Protein AF-0000000086186595 (afdb_homodimer)

Foldseek 3Di:
DPDFDKDKAKFFWAAQWDWDADPVGKIKIKTKGWGWDWDQDPVVRDIDIDDIDIAIEMEIHPVRVVCNVDHGGGFMKMFMFTKDWDWDQDPVRDIDIDIHGYGPDMDTDCVVHDDDDDDDDPPPPPDPPPPPPPPPPPPPPPPPPPPDPPPCPPDPDDPDPPPVPPDPPDDDDPPPPDDPDD/DPDFDKDKAKFFWAAQWDWDADPVGKIKIKTKGWGWDWDQDPVVRDIDIDDIDIAIEMEIHPVRVVCNVDHGGGFMKMFMFTKDWDWDQDPVRDIDIDIHGYGPDMDTDCVVHDDDDDDDDPPPPPDPPPPPPPPDPPPPPPPPPPPDPPVCPPDPPDPDPPPVPPDPDDDDPPPPPPPDDD

Secondary structure (DSSP, 8-state):
-----EEEEEEEE-SPPEEEE-TTS-EEEEEEEEE--EEE-TTT--EEE---EEEEEEEEHHHHHHHHHH--TT-EEEEEEEEEEEEEE-TTS-EEEEEEEEEEEEEE-GGGEEEEEEE--------------------------------------------TT-----------------/-----EEEEEEEE-SPPEEEE-TTS-EEEEEEEEE--EEE-TTT--EEE-PPEEEEEEEEHHHHHHHHHH--TT-EEEEEEEEEEEEEE-TTS-EEEEEEEEEEEEEE-GGGEEEEEEE--------------------------------------------TT-----------------

Sequence (364 aa):
MKHEATITIVGNVVAEPESRTTRNGDPLVNFRVAVNPRYKDNRTGEWKDGTTEYYRVTAFRRLATNIDRSVRKGEQVMVVGRVETNTWTGNDGGQHSSMQIVASYVGHDLMMGTSKFTKEKAQQASGPMLETVPAGSQSGSDDDRDAPRDDRFDGVDTPPNHDPWARPAGAGDSGELEQRAGMKHEATITIVGNVVAEPESRTTRNGDPLVNFRVAVNPRYKDNRTGEWKDGTTEYYRVTAFRRLATNIDRSVRKGEQVMVVGRVETNTWTGNDGGQHSSMQIVASYVGHDLMMGTSKFTKEKAQQASGPMLETVPAGSQSGSDDDRDAPRDDRFDGVDTPPNHDPWARPAGAGDSGELEQRAG

Organism: NCBI:txid1656884

Radius of gyration: 38.02 Å; Cα contacts (8 Å, |Δi|>4): 602; chains: 2; bounding box: 94×124×132 Å

Solvent-accessible surface area (backbone atoms only — not comparable to full-atom values): 22215 Å² total; per-residue (Å²): 127,88,84,77,55,72,49,77,52,62,29,28,24,72,44,64,59,45,76,49,65,46,96,87,66,41,40,28,27,38,37,38,32,42,28,68,47,72,43,65,34,82,88,76,68,42,77,38,80,50,77,72,43,78,40,41,38,35,30,50,39,64,38,14,54,23,40,68,70,34,56,48,52,65,42,44,32,35,40,34,24,38,60,41,79,45,72,45,70,42,96,85,68,43,80,41,74,46,69,33,30,44,45,74,39,39,23,50,34,25,63,58,18,36,40,52,70,44,71,56,69,73,72,67,73,73,60,79,75,74,74,78,68,80,78,70,84,73,79,72,75,71,80,73,77,76,74,79,79,78,70,82,76,80,80,80,80,76,77,82,80,76,72,78,75,70,70,77,81,79,82,81,82,80,77,78,78,80,80,84,75,132,125,90,82,75,55,71,48,76,51,62,29,28,24,71,44,65,60,44,76,48,63,46,95,89,65,42,38,28,26,39,37,39,32,42,28,69,47,71,42,66,35,84,89,77,68,42,78,36,79,50,76,72,43,77,42,42,37,36,30,51,39,64,37,14,54,23,41,69,72,33,56,48,53,66,42,44,33,35,40,34,23,38,62,40,80,46,75,44,70,42,96,86,68,42,81,41,75,46,68,31,30,45,45,75,41,40,22,49,33,25,62,56,18,36,38,52,71,44,71,56,70,73,70,66,74,73,60,79,74,74,74,78,68,78,79,70,86,72,78,74,76,70,81,73,79,79,74,80,79,80,71,82,76,79,81,78,79,75,75,80,82,74,71,76,75,69,69,76,81,76,80,78,82,75,78,73,76,79,86,67,87,133

Structure (mmCIF, N/CA/C/O backbone):
data_AF-0000000086186595-model_v1
#
loop_
_entity.id
_entity.type
_entity.pdbx_description
1 polymer 'Single-stranded DNA-binding protein'
#
loop_
_atom_site.group_PDB
_atom_site.id
_atom_site.type_symbol
_atom_site.label_atom_id
_atom_site.label_alt_id
_atom_site.label_comp_id
_atom_site.label_asym_id
_atom_site.label_entity_id
_atom_site.label_seq_id
_atom_site.pdbx_PDB_ins_code
_atom_site.Cartn_x
_atom_site.Cartn_y
_atom_site.Cartn_z
_atom_site.occupancy
_atom_site.B_iso_or_equiv
_atom_site.auth_seq_id
_atom_site.auth_comp_id
_atom_site.auth_asym_id
_atom_site.auth_atom_id
_atom_site.pdbx_PDB_model_num
ATOM 1 N N . MET A 1 1 ? 9.992 2.705 25.312 1 44.53 1 MET A N 1
ATOM 2 C CA . MET A 1 1 ? 9.781 2.301 23.922 1 44.53 1 MET A CA 1
ATOM 3 C C . MET A 1 1 ? 8.406 2.74 23.438 1 44.53 1 MET A C 1
ATOM 5 O O . MET A 1 1 ? 7.387 2.42 24.047 1 44.53 1 MET A O 1
ATOM 9 N N . LYS A 1 2 ? 8.305 3.838 22.859 1 59.81 2 LYS A N 1
ATOM 10 C CA . LYS A 1 2 ? 6.988 4.34 22.484 1 59.81 2 LYS A CA 1
ATOM 11 C C . LYS A 1 2 ? 6.27 3.361 21.562 1 59.81 2 LYS A C 1
ATOM 13 O O . LYS A 1 2 ? 6.82 2.947 20.547 1 59.81 2 LYS A O 1
ATOM 18 N N . HIS A 1 3 ? 5.34 2.611 22.156 1 77.5 3 HIS A N 1
ATOM 19 C CA . HIS A 1 3 ? 4.551 1.653 21.391 1 77.5 3 HIS A CA 1
ATOM 20 C C . HIS A 1 3 ? 3.529 2.361 20.516 1 77.5 3 HIS A C 1
ATOM 22 O O . HIS A 1 3 ? 2.928 3.355 20.922 1 77.5 3 HIS A O 1
ATOM 28 N N . GLU A 1 4 ? 3.631 2.195 19.203 1 83.69 4 GLU A N 1
ATOM 29 C CA . GLU A 1 4 ? 2.658 2.762 18.281 1 83.69 4 GLU A CA 1
ATOM 30 C C . GLU A 1 4 ? 1.853 1.667 17.578 1 83.69 4 GLU A C 1
ATOM 32 O O . GLU A 1 4 ? 2.363 0.57 17.344 1 83.69 4 GLU A O 1
ATOM 37 N N . ALA A 1 5 ? 0.549 1.991 17.391 1 91.75 5 ALA A N 1
ATOM 38 C CA . ALA A 1 5 ? -0.293 1.113 16.578 1 91.75 5 ALA A CA 1
ATOM 39 C C . ALA A 1 5 ? -0.251 1.515 15.109 1 91.75 5 ALA A C 1
ATOM 41 O O . ALA A 1 5 ? -0.505 2.672 14.766 1 91.75 5 ALA A O 1
ATOM 42 N N . THR A 1 6 ? 0.187 0.501 14.273 1 94.44 6 THR A N 1
ATOM 43 C CA . THR A 1 6 ? 0.205 0.736 12.836 1 94.44 6 THR A CA 1
ATOM 44 C C . THR A 1 6 ? -0.928 -0.022 12.148 1 94.44 6 THR A C 1
ATOM 46 O O . THR A 1 6 ? -1.338 -1.088 12.609 1 94.44 6 THR A O 1
ATOM 49 N N . ILE A 1 7 ? -1.451 0.507 11.102 1 96.25 7 ILE A N 1
ATOM 50 C CA . ILE A 1 7 ? -2.555 -0.108 10.375 1 96.25 7 ILE A CA 1
ATOM 51 C C . ILE A 1 7 ? -2.309 0.003 8.875 1 96.25 7 ILE A C 1
ATOM 53 O O . ILE A 1 7 ? -1.662 0.946 8.414 1 96.25 7 ILE A O 1
ATOM 57 N N . THR A 1 8 ? -2.758 -0.98 8.164 1 97.5 8 THR A N 1
ATOM 58 C CA . THR A 1 8 ? -2.842 -0.963 6.707 1 97.5 8 THR A CA 1
ATOM 59 C C . THR A 1 8 ? -4.293 -1.066 6.246 1 97.5 8 THR A C 1
ATOM 61 O O . THR A 1 8 ? -5.02 -1.967 6.668 1 97.5 8 THR A O 1
ATOM 64 N N . ILE A 1 9 ? -4.688 -0.131 5.359 1 97.31 9 ILE A N 1
ATOM 65 C CA . ILE A 1 9 ? -6.031 -0.222 4.797 1 97.31 9 ILE A CA 1
ATOM 66 C C . ILE A 1 9 ? -5.965 -0.094 3.277 1 97.31 9 ILE A C 1
ATOM 68 O O . ILE A 1 9 ? -5.023 0.493 2.738 1 97.31 9 ILE A O 1
ATOM 72 N N . VAL A 1 10 ? -6.887 -0.687 2.641 1 97.31 10 VAL A N 1
ATOM 73 C CA . VAL A 1 10 ? -7.129 -0.526 1.212 1 97.31 10 VAL A CA 1
ATOM 74 C C . VAL A 1 10 ? -8.594 -0.16 0.975 1 97.31 10 VAL A C 1
ATOM 76 O O . VAL A 1 10 ? -9.5 -0.834 1.474 1 97.31 10 VAL A O 1
ATOM 79 N N . GLY A 1 11 ? -8.82 0.935 0.282 1 97.75 11 GLY A N 1
ATOM 80 C CA . GLY A 1 11 ? -10.18 1.396 0.052 1 97.75 11 GLY A CA 1
ATOM 81 C C . GLY A 1 11 ? -10.258 2.547 -0.933 1 97.75 11 GLY A C 1
ATOM 82 O O . GLY A 1 11 ? -9.258 2.914 -1.552 1 97.75 11 GLY A O 1
ATOM 83 N N . ASN A 1 12 ? -11.453 3.072 -1.098 1 97.81 12 ASN A N 1
ATOM 84 C CA . ASN A 1 12 ? -11.703 4.113 -2.09 1 97.81 12 ASN A CA 1
ATOM 85 C C . ASN A 1 12 ? -11.766 5.496 -1.446 1 97.81 12 ASN A C 1
ATOM 87 O O . ASN A 1 12 ? -12.359 5.66 -0.378 1 97.81 12 ASN A O 1
ATOM 91 N N . VAL A 1 13 ? -11.164 6.391 -2.111 1 98.38 13 VAL A N 1
ATOM 92 C CA . VAL A 1 13 ? -11.234 7.785 -1.691 1 98.38 13 VAL A CA 1
ATOM 93 C C . VAL A 1 13 ? -12.641 8.32 -1.916 1 98.38 13 VAL A C 1
ATOM 95 O O . VAL A 1 13 ? -13.195 8.188 -3.01 1 98.38 13 VAL A O 1
ATOM 98 N N . VAL A 1 14 ? -13.164 8.977 -0.903 1 97.81 14 VAL A N 1
ATOM 99 C CA . VAL A 1 14 ? -14.594 9.297 -0.928 1 97.81 14 VAL A CA 1
ATOM 100 C C . VAL A 1 14 ? -14.789 10.719 -1.443 1 97.81 14 VAL A C 1
ATOM 102 O O . VAL A 1 14 ? -15.875 11.07 -1.911 1 97.81 14 VAL A O 1
ATOM 105 N N . ALA A 1 15 ? -13.906 11.602 -1.311 1 97.62 15 ALA A N 1
ATOM 106 C CA . ALA A 1 15 ? -13.938 12.984 -1.776 1 97.62 15 ALA A CA 1
ATOM 107 C C . ALA A 1 15 ? -12.531 13.469 -2.135 1 97.62 15 ALA A C 1
ATOM 109 O O . ALA A 1 15 ? -11.539 12.859 -1.741 1 97.62 15 ALA A O 1
ATOM 110 N N . GLU A 1 16 ? -12.57 14.539 -2.865 1 98.44 16 GLU A N 1
ATOM 111 C CA . GLU A 1 16 ? -11.266 15.094 -3.221 1 98.44 16 GLU A CA 1
ATOM 112 C C . GLU A 1 16 ? -10.438 15.398 -1.975 1 98.44 16 GLU A C 1
ATOM 114 O O . GLU A 1 16 ? -10.961 15.93 -0.993 1 98.44 16 GLU A O 1
ATOM 119 N N . PRO A 1 17 ? -9.18 15.016 -1.995 1 98.5 17 PRO A N 1
ATOM 120 C CA . PRO A 1 17 ? -8.328 15.359 -0.855 1 98.5 17 PRO A CA 1
ATOM 121 C C . PRO A 1 17 ? -8.281 16.859 -0.58 1 98.5 17 PRO A C 1
ATOM 123 O O . PRO A 1 17 ? -8.289 17.672 -1.517 1 98.5 17 PRO A O 1
ATOM 126 N N . GLU A 1 18 ? -8.211 17.203 0.644 1 98.56 18 GLU A N 1
ATOM 127 C CA . GLU A 1 18 ? -8.148 18.594 1.07 1 98.56 18 GLU A CA 1
ATOM 128 C C . GLU A 1 18 ? -6.727 18.984 1.486 1 98.56 18 GLU A C 1
ATOM 130 O O . GLU A 1 18 ? -6.215 18.484 2.492 1 98.56 18 GLU A O 1
ATOM 135 N N . SER A 1 19 ? -6.223 19.875 0.763 1 98.06 19 SER A N 1
ATOM 136 C CA . SER A 1 19 ? -4.863 20.312 1.062 1 98.06 19 SER A CA 1
ATOM 137 C C . SER A 1 19 ? -4.871 21.531 1.977 1 98.06 19 SER A C 1
ATOM 139 O O . SER A 1 19 ? -5.695 22.438 1.81 1 98.06 19 SER A O 1
ATOM 141 N N . ARG A 1 20 ? -4.031 21.484 2.896 1 97.75 20 ARG A N 1
ATOM 142 C CA . ARG A 1 20 ? -3.826 22.578 3.838 1 97.75 20 ARG A CA 1
ATOM 143 C C . ARG A 1 20 ? -2.342 22.781 4.121 1 97.75 20 ARG A C 1
ATOM 145 O O . ARG A 1 20 ? -1.492 22.141 3.506 1 97.75 20 ARG A O 1
ATOM 152 N N . THR A 1 21 ? -2.111 23.828 4.914 1 97 21 THR A N 1
ATOM 153 C CA . THR A 1 21 ? -0.761 24.109 5.391 1 97 21 THR A CA 1
ATOM 154 C C . THR A 1 21 ? -0.734 24.188 6.914 1 97 21 THR A C 1
ATOM 156 O O . THR A 1 21 ? -1.635 24.781 7.52 1 97 21 THR A O 1
ATOM 159 N N . THR A 1 22 ? 0.27 23.547 7.492 1 95.75 22 THR A N 1
ATOM 160 C CA . THR A 1 22 ? 0.428 23.656 8.938 1 95.75 22 THR A CA 1
ATOM 161 C C . THR A 1 22 ? 0.896 25.047 9.328 1 95.75 22 THR A C 1
ATOM 163 O O . THR A 1 22 ? 1.186 25.875 8.461 1 95.75 22 THR A O 1
ATOM 166 N N . ARG A 1 23 ? 0.931 25.375 10.547 1 94.38 23 ARG A N 1
ATOM 167 C CA . ARG A 1 23 ? 1.374 26.672 11.055 1 94.38 23 ARG A CA 1
ATOM 168 C C . ARG A 1 23 ? 2.822 26.953 10.664 1 94.38 23 ARG A C 1
ATOM 170 O O . ARG A 1 23 ? 3.201 28.109 10.438 1 94.38 23 ARG A O 1
ATOM 177 N N . ASN A 1 24 ? 3.621 25.891 10.57 1 94.81 24 ASN A N 1
ATOM 178 C CA . ASN A 1 24 ? 5.035 26.016 10.234 1 94.81 24 ASN A CA 1
ATOM 179 C C . ASN A 1 24 ? 5.262 26.047 8.727 1 94.81 24 ASN A C 1
ATOM 181 O O . ASN A 1 24 ? 6.398 26 8.266 1 94.81 24 ASN A O 1
ATOM 185 N N . GLY A 1 25 ? 4.113 25.953 7.922 1 96.19 25 GLY A N 1
ATOM 186 C CA . GLY A 1 25 ? 4.223 26.094 6.477 1 96.19 25 GLY A CA 1
ATOM 187 C C . GLY A 1 25 ? 4.324 24.766 5.762 1 96.19 25 GLY A C 1
ATOM 188 O O . GLY A 1 25 ? 4.5 24.719 4.539 1 96.19 25 GLY A O 1
ATOM 189 N N . ASP A 1 26 ? 4.293 23.703 6.512 1 96.62 26 ASP A N 1
ATOM 190 C CA . ASP A 1 26 ? 4.406 22.391 5.879 1 96.62 26 ASP A CA 1
ATOM 191 C C . ASP A 1 26 ? 3.084 21.969 5.246 1 96.62 26 ASP A C 1
ATOM 193 O O . ASP A 1 26 ? 2.018 22.172 5.832 1 96.62 26 ASP A O 1
ATOM 197 N N . PRO A 1 27 ? 3.201 21.375 4.055 1 98 27 PRO A N 1
ATOM 198 C CA . PRO A 1 27 ? 1.976 20.859 3.438 1 98 27 PRO A CA 1
ATOM 199 C C . PRO A 1 27 ? 1.305 19.781 4.273 1 98 27 PRO A C 1
ATOM 201 O O . PRO A 1 27 ? 1.988 18.984 4.926 1 98 27 PRO A O 1
ATOM 204 N N . LEU A 1 28 ? 0.064 19.75 4.242 1 98.25 28 LEU A N 1
ATOM 205 C CA . LEU A 1 28 ? -0.812 18.781 4.887 1 98.25 28 LEU A CA 1
ATOM 206 C C . LEU A 1 28 ? -1.992 18.438 3.982 1 98.25 28 LEU A C 1
ATOM 208 O O . LEU A 1 28 ? -2.561 19.312 3.332 1 98.25 28 LEU A O 1
ATOM 212 N N . VAL A 1 29 ? -2.381 17.156 3.912 1 98.62 29 VAL A N 1
ATOM 213 C CA . VAL A 1 29 ? -3.572 16.766 3.164 1 98.62 29 VAL A CA 1
ATOM 214 C C . VAL A 1 29 ? -4.434 15.828 4.012 1 98.62 29 VAL A C 1
ATOM 216 O O . VAL A 1 29 ? -3.91 14.969 4.727 1 98.62 29 VAL A O 1
ATOM 219 N N . ASN A 1 30 ? -5.684 16.031 3.98 1 98.25 30 ASN A N 1
ATOM 220 C CA . ASN A 1 30 ? -6.672 15.164 4.605 1 98.25 30 ASN A CA 1
ATOM 221 C C . ASN A 1 30 ? -7.621 14.555 3.572 1 98.25 30 ASN A C 1
ATOM 223 O O . ASN A 1 30 ? -8.047 15.242 2.643 1 98.25 30 ASN A O 1
ATOM 227 N N . PHE A 1 31 ? -7.941 13.328 3.742 1 98.12 31 PHE A N 1
ATOM 228 C CA . PHE A 1 31 ? -8.969 12.695 2.92 1 98.12 31 PHE A CA 1
ATOM 229 C C . PHE A 1 31 ? -9.562 11.484 3.635 1 98.12 31 PHE A C 1
ATOM 231 O O . PHE A 1 31 ? -9.039 11.055 4.668 1 98.12 31 PHE A O 1
ATOM 238 N N . ARG A 1 32 ? -10.617 11.062 3.152 1 98 32 ARG A N 1
ATOM 239 C CA . ARG A 1 32 ? -11.32 9.93 3.752 1 98 32 ARG A CA 1
ATOM 240 C C . ARG A 1 32 ? -11.328 8.727 2.812 1 98 32 ARG A C 1
ATOM 242 O O . ARG A 1 32 ? -11.492 8.883 1.601 1 98 32 ARG A O 1
ATOM 249 N N . VAL A 1 33 ? -11.172 7.57 3.379 1 98.12 33 VAL A N 1
ATOM 250 C CA . VAL A 1 33 ? -11.141 6.32 2.625 1 98.12 33 VAL A CA 1
ATOM 251 C C . VAL A 1 33 ? -12.273 5.406 3.086 1 98.12 33 VAL A C 1
ATOM 253 O O . VAL A 1 33 ? -12.43 5.16 4.285 1 98.12 33 VAL A O 1
ATOM 256 N N . ALA A 1 34 ? -13.055 4.953 2.154 1 98.06 34 ALA A N 1
ATOM 257 C CA . ALA A 1 34 ? -14.086 3.949 2.42 1 98.06 34 ALA A CA 1
ATOM 258 C C . ALA A 1 34 ? -13.523 2.537 2.285 1 98.06 34 ALA A C 1
ATOM 260 O O . ALA A 1 34 ? -13.023 2.16 1.225 1 98.06 34 ALA A O 1
ATOM 261 N N . VAL A 1 35 ? -13.539 1.773 3.314 1 96.19 35 VAL A N 1
ATOM 262 C CA . VAL A 1 35 ? -13.078 0.388 3.32 1 96.19 35 VAL A CA 1
ATOM 263 C C . VAL A 1 35 ? -14.281 -0.55 3.457 1 96.19 35 VAL A C 1
ATOM 265 O O . VAL A 1 35 ? -15.039 -0.457 4.422 1 96.19 35 VAL A O 1
ATOM 268 N N . ASN A 1 36 ? -14.383 -1.46 2.484 1 91.31 36 ASN A N 1
ATOM 269 C CA . ASN A 1 36 ? -15.5 -2.402 2.457 1 91.31 36 ASN A CA 1
ATOM 270 C C . ASN A 1 36 ? -15.047 -3.814 2.82 1 91.31 36 ASN A C 1
ATOM 272 O O . ASN A 1 36 ? -14.57 -4.559 1.96 1 91.31 36 ASN A O 1
ATOM 276 N N . PRO A 1 37 ? -15.234 -4.156 4.012 1 83.25 37 PRO A N 1
ATOM 277 C CA . PRO A 1 37 ? -14.852 -5.523 4.359 1 83.25 37 PRO A CA 1
ATOM 278 C C . PRO A 1 37 ? -15.789 -6.57 3.77 1 83.25 37 PRO A C 1
ATOM 280 O O . PRO A 1 37 ? -17 -6.328 3.654 1 83.25 37 PRO A O 1
ATOM 283 N N . ARG A 1 38 ? -15.156 -7.625 3.195 1 79.88 38 ARG A N 1
ATOM 284 C CA . ARG A 1 38 ? -15.969 -8.75 2.742 1 79.88 38 ARG A CA 1
ATOM 285 C C . ARG A 1 38 ? -15.805 -9.953 3.662 1 79.88 38 ARG A C 1
ATOM 287 O O . ARG A 1 38 ? -14.742 -10.148 4.25 1 79.88 38 ARG A O 1
ATOM 294 N N . TYR A 1 39 ? -16.969 -10.594 4 1 76.44 39 TYR A N 1
ATOM 295 C CA . TYR A 1 39 ? -16.875 -11.82 4.789 1 76.44 39 TYR A CA 1
ATOM 296 C C . TYR A 1 39 ? -17.672 -12.945 4.137 1 76.44 39 TYR A C 1
ATOM 298 O O . TYR A 1 39 ? -18.625 -12.703 3.396 1 76.44 39 TYR A O 1
ATOM 306 N N . LYS A 1 40 ? -17.109 -14.094 4.266 1 77.56 40 LYS A N 1
ATOM 307 C CA . LYS A 1 40 ? -17.781 -15.281 3.76 1 77.56 40 LYS A CA 1
ATOM 308 C C . LYS A 1 40 ? -18.891 -15.734 4.715 1 77.56 40 LYS A C 1
ATOM 310 O O . LYS A 1 40 ? -18.625 -15.992 5.891 1 77.56 40 LYS A O 1
ATOM 315 N N . ASP A 1 41 ? -20.031 -15.727 4.199 1 78.75 41 ASP A N 1
ATOM 316 C CA . ASP A 1 41 ? -21.141 -16.25 4.98 1 78.75 41 ASP A CA 1
ATOM 317 C C . ASP A 1 41 ? -21 -17.75 5.211 1 78.75 41 ASP A C 1
ATOM 319 O O . ASP A 1 41 ? -20.953 -18.531 4.258 1 78.75 41 ASP A O 1
ATOM 323 N N . ASN A 1 42 ? -20.875 -18.109 6.426 1 76.5 42 ASN A N 1
ATOM 324 C CA . ASN A 1 42 ? -20.656 -19.516 6.77 1 76.5 42 ASN A CA 1
ATOM 325 C C . ASN A 1 42 ? -21.828 -20.375 6.328 1 76.5 42 ASN A C 1
ATOM 327 O O . ASN A 1 42 ? -21.672 -21.578 6.066 1 76.5 42 ASN A O 1
ATOM 331 N N . ARG A 1 43 ? -22.984 -19.891 6.332 1 80.31 43 ARG A N 1
ATOM 332 C CA . ARG A 1 43 ? -24.188 -20.656 6.02 1 80.31 43 ARG A CA 1
ATOM 333 C C . ARG A 1 43 ? -24.344 -20.859 4.516 1 80.31 43 ARG A C 1
ATOM 335 O O . ARG A 1 43 ? -24.609 -21.984 4.062 1 80.31 43 ARG A O 1
ATOM 342 N N . THR A 1 44 ? -24.016 -19.859 3.727 1 82.5 44 THR A N 1
ATOM 343 C CA . THR A 1 44 ? -24.281 -19.906 2.293 1 82.5 44 THR A CA 1
ATOM 344 C C . THR A 1 44 ? -22.984 -20.094 1.514 1 82.5 44 THR A C 1
ATOM 346 O O . THR A 1 44 ? -23 -20.469 0.341 1 82.5 44 THR A O 1
ATOM 349 N N . GLY A 1 45 ? -21.859 -19.891 2.225 1 82.06 45 GLY A N 1
ATOM 350 C CA . GLY A 1 45 ? -20.562 -19.953 1.569 1 82.06 45 GLY A CA 1
ATOM 351 C C . GLY A 1 45 ? -20.312 -18.781 0.64 1 82.06 45 GLY A C 1
ATOM 352 O O . GLY A 1 45 ? -19.281 -18.75 -0.05 1 82.06 45 GLY A O 1
ATOM 353 N N . GLU A 1 46 ? -21.328 -17.875 0.625 1 81.38 46 GLU A N 1
ATOM 354 C CA . GLU A 1 46 ? -21.219 -16.734 -0.281 1 81.38 46 GLU A CA 1
ATOM 355 C C . GLU A 1 46 ? -20.516 -15.57 0.39 1 81.38 46 GLU A C 1
ATOM 357 O O . GLU A 1 46 ? -20.609 -15.391 1.604 1 81.38 46 GLU A O 1
ATOM 362 N N . TRP A 1 47 ? -19.734 -14.891 -0.383 1 81.31 47 TRP A N 1
ATOM 363 C CA . TRP A 1 47 ? -19.109 -13.664 0.101 1 81.31 47 TRP A CA 1
ATOM 364 C C . TRP A 1 47 ? -20.141 -12.547 0.227 1 81.31 47 TRP A C 1
ATOM 366 O O . TRP A 1 47 ? -20.938 -12.32 -0.685 1 81.31 47 TRP A O 1
ATOM 376 N N . LYS A 1 48 ? -20.188 -12.047 1.482 1 81.75 48 LYS A N 1
ATOM 377 C CA . LYS A 1 48 ? -21.094 -10.938 1.751 1 81.75 48 LYS A CA 1
ATOM 378 C C . LYS A 1 48 ? -20.328 -9.68 2.125 1 81.75 48 LYS A C 1
ATOM 380 O O . LYS A 1 48 ? -19.25 -9.758 2.709 1 81.75 48 LYS A O 1
ATOM 385 N N . ASP A 1 49 ? -20.969 -8.562 1.754 1 81.69 49 ASP A N 1
ATOM 386 C CA . ASP A 1 49 ? -20.391 -7.266 2.08 1 81.69 49 ASP A CA 1
ATOM 387 C C . ASP A 1 49 ? -20.719 -6.855 3.514 1 81.69 49 ASP A C 1
ATOM 389 O O . ASP A 1 49 ? -21.875 -6.934 3.932 1 81.69 49 ASP A O 1
ATOM 393 N N . GLY A 1 50 ? -19.656 -6.562 4.277 1 83.06 50 GLY A N 1
ATOM 394 C CA . GLY A 1 50 ? -19.875 -5.969 5.59 1 83.06 50 GLY A CA 1
ATOM 395 C C . GLY A 1 50 ? -20.141 -4.48 5.531 1 83.06 50 GLY A C 1
ATOM 396 O O . GLY A 1 50 ? -20.359 -3.92 4.453 1 83.06 50 GLY A O 1
ATOM 397 N N . THR A 1 51 ? -20.344 -3.879 6.719 1 89.56 51 THR A N 1
ATOM 398 C CA . THR A 1 51 ? -20.547 -2.439 6.828 1 89.56 51 THR A CA 1
ATOM 399 C C . THR A 1 51 ? -19.297 -1.68 6.414 1 89.56 51 THR A C 1
ATOM 401 O O . THR A 1 51 ? -18.188 -2.006 6.859 1 89.56 51 THR A O 1
ATOM 404 N N . THR A 1 52 ? -19.516 -0.739 5.582 1 92.31 52 THR A N 1
ATOM 405 C CA . THR A 1 52 ? -18.406 0.112 5.148 1 92.31 52 THR A CA 1
ATOM 406 C C . THR A 1 52 ? -17.828 0.898 6.324 1 92.31 52 THR A C 1
ATOM 408 O O . THR A 1 52 ? -18.578 1.466 7.121 1 92.31 52 THR A O 1
ATOM 411 N N . GLU A 1 53 ? -16.531 0.875 6.477 1 93.62 53 GLU A N 1
ATOM 412 C CA . GLU A 1 53 ? -15.812 1.695 7.445 1 93.62 53 GLU A CA 1
ATOM 413 C C . GLU A 1 53 ? -15.109 2.869 6.766 1 93.62 53 GLU A C 1
ATOM 415 O O . GLU A 1 53 ? -14.523 2.711 5.695 1 93.62 53 GLU A O 1
ATOM 420 N N . TYR A 1 54 ? -15.258 3.998 7.422 1 95.25 54 TYR A N 1
ATOM 421 C CA . TYR A 1 54 ? -14.609 5.188 6.887 1 95.25 54 TYR A CA 1
ATOM 422 C C . TYR A 1 54 ? -13.445 5.621 7.773 1 95.25 54 TYR A C 1
ATOM 424 O O . TYR A 1 54 ? -13.602 5.75 8.992 1 95.25 54 TYR A O 1
ATOM 432 N N . TYR A 1 55 ? -12.297 5.832 7.176 1 95.88 55 TYR A N 1
ATOM 433 C CA . TYR A 1 55 ? -11.117 6.266 7.902 1 95.88 55 TYR A CA 1
ATOM 434 C C . TYR A 1 55 ? -10.648 7.641 7.426 1 95.88 55 TYR A C 1
ATOM 436 O O . TYR A 1 55 ? -10.547 7.883 6.223 1 95.88 55 TYR A O 1
ATOM 444 N N . ARG A 1 56 ? -10.383 8.492 8.352 1 97.12 56 ARG A N 1
ATOM 445 C CA . ARG A 1 56 ? -9.695 9.734 8.023 1 97.12 56 ARG A CA 1
ATOM 446 C C . ARG A 1 56 ? -8.188 9.516 7.926 1 97.12 56 ARG A C 1
ATOM 448 O O . ARG A 1 56 ? -7.586 8.898 8.805 1 97.12 56 ARG A O 1
ATOM 455 N N . VAL A 1 57 ? -7.605 10.031 6.895 1 98.31 57 VAL A N 1
ATOM 456 C CA . VAL A 1 57 ? -6.172 9.906 6.664 1 98.31 57 VAL A CA 1
ATOM 457 C C . VAL A 1 57 ? -5.539 11.297 6.574 1 98.31 57 VAL A C 1
ATOM 459 O O . VAL A 1 57 ? -6.051 12.172 5.879 1 98.31 57 VAL A O 1
ATOM 462 N N . THR A 1 58 ? -4.484 11.469 7.262 1 98.31 58 THR A N 1
ATOM 463 C CA . THR A 1 58 ? -3.682 12.688 7.199 1 98.31 58 THR A CA 1
ATOM 464 C C . THR A 1 58 ? -2.256 12.375 6.758 1 98.31 58 THR A C 1
ATOM 466 O O . THR A 1 58 ? -1.654 11.406 7.219 1 98.31 58 THR A O 1
ATOM 469 N N . ALA A 1 59 ? -1.768 13.125 5.867 1 98.62 59 ALA A N 1
ATOM 470 C CA . ALA A 1 59 ? -0.38 13.023 5.422 1 98.62 59 ALA A CA 1
ATOM 471 C C . ALA A 1 59 ? 0.303 14.391 5.445 1 98.62 59 ALA A C 1
ATOM 473 O O . ALA A 1 59 ? -0.353 15.422 5.289 1 98.62 59 ALA A O 1
ATOM 474 N N . PHE A 1 60 ? 1.604 14.383 5.551 1 98.06 60 PHE A N 1
ATOM 475 C CA . PHE A 1 60 ? 2.352 15.617 5.727 1 98.06 60 PHE A CA 1
ATOM 476 C C . PHE A 1 60 ? 3.479 15.727 4.707 1 98.06 60 PHE A C 1
ATOM 478 O O . PHE A 1 60 ? 3.857 14.727 4.09 1 98.06 60 PHE A O 1
ATOM 485 N N . ARG A 1 61 ? 3.863 16.953 4.426 1 97.25 61 ARG A N 1
ATOM 486 C CA . ARG A 1 61 ? 5.094 17.25 3.709 1 97.25 61 ARG A CA 1
ATOM 487 C C . ARG A 1 61 ? 5.078 16.656 2.305 1 97.25 61 ARG A C 1
ATOM 489 O O . ARG A 1 61 ? 4.148 16.906 1.532 1 97.25 61 ARG A O 1
ATOM 496 N N . ARG A 1 62 ? 6.094 16.016 1.993 1 96.94 62 ARG A N 1
ATOM 497 C CA . ARG A 1 62 ? 6.25 15.547 0.621 1 96.94 62 ARG A CA 1
ATOM 498 C C . ARG A 1 62 ? 5.105 14.617 0.227 1 96.94 62 ARG A C 1
ATOM 500 O O . ARG A 1 62 ? 4.594 14.695 -0.892 1 96.94 62 ARG A O 1
ATOM 507 N N . LEU A 1 63 ? 4.793 13.75 1.134 1 98.31 63 LEU A N 1
ATOM 508 C CA . LEU A 1 63 ? 3.697 12.836 0.847 1 98.31 63 LEU A CA 1
ATOM 509 C C . LEU A 1 63 ? 2.398 13.594 0.609 1 98.31 63 LEU A C 1
ATOM 511 O O . LEU A 1 63 ? 1.619 13.242 -0.279 1 98.31 63 LEU A O 1
ATOM 515 N N . ALA A 1 64 ? 2.18 14.578 1.412 1 98.62 64 ALA A N 1
ATOM 516 C CA . ALA A 1 64 ? 0.983 15.398 1.24 1 98.62 64 ALA A CA 1
ATOM 517 C C . ALA A 1 64 ? 0.949 16.031 -0.146 1 98.62 64 ALA A C 1
ATOM 519 O O . ALA A 1 64 ? -0.073 15.984 -0.833 1 98.62 64 ALA A O 1
ATOM 520 N N . THR A 1 65 ? 1.993 16.625 -0.552 1 97.94 65 THR A N 1
ATOM 521 C CA . THR A 1 65 ? 2.092 17.297 -1.85 1 97.94 65 THR A CA 1
ATOM 522 C C . THR A 1 65 ? 1.853 16.297 -2.982 1 97.94 65 THR A C 1
ATOM 524 O O . THR A 1 65 ? 1.096 16.578 -3.912 1 97.94 65 THR A O 1
ATOM 527 N N . ASN A 1 66 ? 2.49 15.18 -2.898 1 98.44 66 ASN A N 1
ATOM 528 C CA . ASN A 1 66 ? 2.363 14.172 -3.941 1 98.44 66 ASN A CA 1
ATOM 529 C C . ASN A 1 66 ? 0.946 13.609 -4.012 1 98.44 66 ASN A C 1
ATOM 531 O O . ASN A 1 66 ? 0.445 13.312 -5.094 1 98.44 66 ASN A O 1
ATOM 535 N N . ILE A 1 67 ? 0.306 13.383 -2.867 1 98.62 67 ILE A N 1
ATOM 536 C CA . ILE A 1 67 ? -1.074 12.906 -2.824 1 98.62 67 ILE A CA 1
ATOM 537 C C . ILE A 1 67 ? -1.985 13.922 -3.514 1 98.62 67 ILE A C 1
ATOM 539 O O . ILE A 1 67 ? -2.83 13.555 -4.332 1 98.62 67 ILE A O 1
ATOM 543 N N . ASP A 1 68 ? -1.771 15.125 -3.188 1 98.12 68 ASP A N 1
ATOM 544 C CA . ASP A 1 68 ? -2.594 16.188 -3.754 1 98.12 68 ASP A CA 1
ATOM 545 C C . ASP A 1 68 ? -2.523 16.188 -5.277 1 98.12 68 ASP A C 1
ATOM 547 O O . ASP A 1 68 ? -3.518 16.469 -5.953 1 98.12 68 ASP A O 1
ATOM 551 N N . ARG A 1 69 ? -1.464 15.812 -5.781 1 97.81 69 ARG A N 1
ATOM 552 C CA . ARG A 1 69 ? -1.231 15.859 -7.223 1 97.81 69 ARG A CA 1
ATOM 553 C C . ARG A 1 69 ? -1.632 14.539 -7.879 1 97.81 69 ARG A C 1
ATOM 555 O O . ARG A 1 69 ? -1.656 14.438 -9.109 1 97.81 69 ARG A O 1
ATOM 562 N N . SER A 1 70 ? -1.946 13.586 -7.113 1 98.62 70 SER A N 1
ATOM 563 C CA . SER A 1 70 ? -2.068 12.25 -7.691 1 98.62 70 SER A CA 1
ATOM 564 C C . SER A 1 70 ? -3.453 11.664 -7.445 1 98.62 70 SER A C 1
ATOM 566 O O . SER A 1 70 ? -4.047 11.062 -8.344 1 98.62 70 SER A O 1
ATOM 568 N N . VAL A 1 71 ? -3.965 11.82 -6.238 1 98.56 71 VAL A N 1
ATOM 569 C CA . VAL A 1 71 ? -5.125 11.062 -5.777 1 98.56 71 VAL A CA 1
ATOM 570 C C . VAL A 1 71 ? -6.398 11.859 -6.039 1 98.56 71 VAL A C 1
ATOM 572 O O . VAL A 1 71 ? -6.457 13.062 -5.766 1 98.56 71 VAL A O 1
ATOM 575 N N . ARG A 1 72 ? -7.383 11.188 -6.527 1 98.31 72 ARG A N 1
ATOM 576 C CA . ARG A 1 72 ? -8.672 11.805 -6.812 1 98.31 72 ARG A CA 1
ATOM 577 C C . ARG A 1 72 ? -9.812 11 -6.203 1 98.31 72 ARG A C 1
ATOM 579 O O . ARG A 1 72 ? -9.641 9.828 -5.859 1 98.31 72 ARG A O 1
ATOM 586 N N . LYS A 1 73 ? -10.922 11.641 -6.129 1 98.12 73 LYS A N 1
ATOM 587 C CA . LYS A 1 73 ? -12.133 10.984 -5.641 1 98.12 73 LYS A CA 1
ATOM 588 C C . LYS A 1 73 ? -12.43 9.711 -6.43 1 98.12 73 LYS A C 1
ATOM 590 O O . LYS A 1 73 ? -12.32 9.695 -7.656 1 98.12 73 LYS A O 1
ATOM 595 N N . GLY A 1 74 ? -12.758 8.648 -5.695 1 97.19 74 GLY A N 1
ATOM 596 C CA . GLY A 1 74 ? -13.203 7.414 -6.32 1 97.19 74 GLY A CA 1
ATOM 597 C C . GLY A 1 74 ? -12.078 6.434 -6.578 1 97.19 74 GLY A C 1
ATOM 598 O O . GLY A 1 74 ? -12.32 5.254 -6.852 1 97.19 74 GLY A O 1
ATOM 599 N N . GLU A 1 75 ? -10.891 6.93 -6.539 1 97.5 75 GLU A N 1
ATOM 600 C CA . GLU A 1 75 ? -9.75 6.066 -6.809 1 97.5 75 GLU A CA 1
ATOM 601 C C . GLU A 1 75 ? -9.406 5.203 -5.594 1 97.5 75 GLU A C 1
ATOM 603 O O . GLU A 1 75 ? -9.539 5.652 -4.453 1 97.5 75 GLU A O 1
ATOM 608 N N . GLN A 1 76 ? -9.07 3.951 -5.82 1 97.38 76 GLN A N 1
ATOM 609 C CA . GLN A 1 76 ? -8.688 3.047 -4.742 1 97.38 76 GLN A CA 1
ATOM 610 C C . GLN A 1 76 ? -7.234 3.266 -4.332 1 97.38 76 GLN A C 1
ATOM 612 O O . GLN A 1 76 ? -6.348 3.354 -5.184 1 97.38 76 GLN A O 1
ATOM 617 N N . VAL A 1 77 ? -6.984 3.324 -3.033 1 98.56 77 VAL A N 1
ATOM 618 C CA . VAL A 1 77 ? -5.641 3.572 -2.523 1 98.56 77 VAL A CA 1
ATOM 619 C C . VAL A 1 77 ? -5.316 2.576 -1.413 1 98.56 77 VAL A C 1
ATOM 621 O O . VAL A 1 77 ? -6.219 1.991 -0.812 1 98.56 77 VAL A O 1
ATOM 624 N N . MET A 1 78 ? -4.023 2.391 -1.203 1 98.62 78 MET A N 1
ATOM 625 C CA . MET A 1 78 ? -3.436 1.734 -0.039 1 98.62 78 MET A CA 1
ATOM 626 C C . MET A 1 78 ? -2.83 2.758 0.917 1 98.62 78 MET A C 1
ATOM 628 O O . MET A 1 78 ? -2.16 3.697 0.484 1 98.62 78 MET A O 1
ATOM 632 N N . VAL A 1 79 ? -3.109 2.568 2.178 1 98.69 79 VAL A N 1
ATOM 633 C CA . VAL A 1 79 ? -2.58 3.479 3.189 1 98.69 79 VAL A CA 1
ATOM 634 C C . VAL A 1 79 ? -1.936 2.678 4.316 1 98.69 79 VAL A C 1
ATOM 636 O O . VAL A 1 79 ? -2.535 1.732 4.836 1 98.69 79 VAL A O 1
ATOM 639 N N . VAL A 1 80 ? -0.691 2.951 4.629 1 98.06 80 VAL A N 1
ATOM 640 C CA . VAL A 1 80 ? -0.01 2.473 5.828 1 98.06 80 VAL A CA 1
ATOM 641 C C . VAL A 1 80 ? 0.334 3.654 6.73 1 98.06 80 VAL A C 1
ATOM 643 O O . VAL A 1 80 ? 0.881 4.66 6.27 1 98.06 80 VAL A O 1
ATOM 646 N N . GLY A 1 81 ? -0.033 3.508 8.023 1 98 81 GLY A N 1
ATOM 647 C CA . GLY A 1 81 ? 0.267 4.609 8.93 1 98 81 GLY A CA 1
ATOM 648 C C . GLY A 1 81 ? -0.015 4.285 10.383 1 98 81 GLY A C 1
ATOM 649 O O . GLY A 1 81 ? -0.372 3.15 10.711 1 98 81 GLY A O 1
ATOM 650 N N . ARG A 1 82 ? 0.252 5.254 11.188 1 96.81 82 ARG A N 1
ATOM 651 C CA . ARG A 1 82 ? -0.034 5.117 12.609 1 96.81 82 ARG A CA 1
ATOM 652 C C . ARG A 1 82 ? -1.444 5.598 12.938 1 96.81 82 ARG A C 1
ATOM 654 O O . ARG A 1 82 ? -1.928 6.566 12.344 1 96.81 82 ARG A O 1
ATOM 661 N N . VAL A 1 83 ? -2.039 4.906 13.914 1 95.56 83 VAL A N 1
ATOM 662 C CA . VAL A 1 83 ? -3.385 5.266 14.344 1 95.56 83 VAL A CA 1
ATOM 663 C C . VAL A 1 83 ? -3.307 6.281 15.484 1 95.56 83 VAL A C 1
ATOM 665 O O . VAL A 1 83 ? -2.564 6.086 16.453 1 95.56 83 VAL A O 1
ATOM 668 N N . GLU A 1 84 ? -3.963 7.305 15.312 1 93.75 84 GLU A N 1
ATOM 669 C CA . GLU A 1 84 ? -4.102 8.312 16.359 1 93.75 84 GLU A CA 1
ATOM 670 C C . GLU A 1 84 ? -5.57 8.531 16.719 1 93.75 84 GLU A C 1
ATOM 672 O O . GLU A 1 84 ? -6.445 8.484 15.859 1 93.75 84 GLU A O 1
ATOM 677 N N . THR A 1 85 ? -5.77 8.594 18.031 1 89.69 85 THR A N 1
ATOM 678 C CA . THR A 1 85 ? -7.105 8.922 18.516 1 89.69 85 THR A CA 1
ATOM 679 C C . THR A 1 85 ? -7.199 10.391 18.906 1 89.69 85 THR A C 1
ATOM 681 O O . THR A 1 85 ? -6.375 10.891 19.672 1 89.69 85 THR A O 1
ATOM 684 N N . ASN A 1 86 ? -8.047 10.984 18.219 1 84.62 86 ASN A N 1
ATOM 685 C CA . ASN A 1 86 ? -8.328 12.383 18.547 1 84.62 86 ASN A CA 1
ATOM 686 C C . ASN A 1 86 ? -9.602 12.516 19.375 1 84.62 86 ASN A C 1
ATOM 688 O O . ASN A 1 86 ? -10.633 11.945 19.031 1 84.62 86 ASN A O 1
ATOM 692 N N . THR A 1 87 ? -9.398 13.188 20.484 1 87.5 87 THR A N 1
ATOM 693 C CA . THR A 1 87 ? -10.547 13.43 21.344 1 87.5 87 THR A CA 1
ATOM 694 C C . THR A 1 87 ? -10.883 14.922 21.391 1 87.5 87 THR A C 1
ATOM 696 O O . THR A 1 87 ? -9.977 15.758 21.422 1 87.5 87 THR A O 1
ATOM 699 N N . TRP A 1 88 ? -12.172 15.172 21.219 1 83.19 88 TRP A N 1
ATOM 700 C CA . TRP A 1 88 ? -12.586 16.562 21.344 1 83.19 88 TRP A CA 1
ATOM 701 C C . TRP A 1 88 ? -13.938 16.672 22.047 1 83.19 88 TRP A C 1
ATOM 703 O O . TRP A 1 88 ? -14.633 15.672 22.219 1 83.19 88 TRP A O 1
ATOM 713 N N . THR A 1 89 ? -14.102 17.844 22.625 1 86.94 89 THR A N 1
ATOM 714 C CA . THR A 1 89 ? -15.375 18.141 23.297 1 86.94 89 THR A CA 1
ATOM 715 C C . THR A 1 89 ? -16.344 18.812 22.328 1 86.94 89 THR A C 1
ATOM 717 O O . THR A 1 89 ? -16.047 19.875 21.781 1 86.94 89 THR A O 1
ATOM 720 N N . GLY A 1 90 ? -17.406 18.094 22.078 1 83.69 90 GLY A N 1
ATOM 721 C CA . GLY A 1 90 ? -18.438 18.625 21.188 1 83.69 90 GLY A CA 1
ATOM 722 C C . GLY A 1 90 ? -19.172 19.828 21.781 1 83.69 90 GLY A C 1
ATOM 723 O O . GLY A 1 90 ? -18.984 20.156 22.953 1 83.69 90 GLY A O 1
ATOM 724 N N . ASN A 1 91 ? -19.844 20.562 20.891 1 86.06 91 ASN A N 1
ATOM 725 C CA . ASN A 1 91 ? -20.688 21.672 21.328 1 86.06 91 ASN A CA 1
ATOM 726 C C . ASN A 1 91 ? -21.688 21.234 22.391 1 86.06 91 ASN A C 1
ATOM 728 O O . ASN A 1 91 ? -22.125 22.062 23.203 1 86.06 91 ASN A O 1
ATOM 732 N N . ASP A 1 92 ? -22 20.016 22.359 1 86 92 ASP A N 1
ATOM 733 C CA . ASP A 1 92 ? -22.969 19.484 23.312 1 86 92 ASP A CA 1
ATOM 734 C C . ASP A 1 92 ? -22.297 19.156 24.641 1 86 92 ASP A C 1
ATOM 736 O O . ASP A 1 92 ? -22.953 18.734 25.594 1 86 92 ASP A O 1
ATOM 740 N N . GLY A 1 93 ? -21.016 19.469 24.734 1 85 93 GLY A N 1
ATOM 741 C CA . GLY A 1 93 ? -20.25 19.172 25.938 1 85 93 GLY A CA 1
ATOM 742 C C . GLY A 1 93 ? -19.766 17.734 25.984 1 85 93 GLY A C 1
ATOM 743 O O . GLY A 1 93 ? -19.031 17.344 26.906 1 85 93 GLY A O 1
ATOM 744 N N . GLY A 1 94 ? -20.203 16.969 25.062 1 83.62 94 GLY A N 1
ATOM 745 C CA . GLY A 1 94 ? -19.812 15.57 25.047 1 83.62 94 GLY A CA 1
ATOM 746 C C . GLY A 1 94 ? -18.438 15.344 24.438 1 83.62 94 GLY A C 1
ATOM 747 O O . GLY A 1 94 ? -17.984 16.125 23.609 1 83.62 94 GLY A O 1
ATOM 748 N N . GLN A 1 95 ? -17.734 14.359 25.031 1 88 95 GLN A N 1
ATOM 749 C CA . GLN A 1 95 ? -16.438 13.961 24.516 1 88 95 GLN A CA 1
ATOM 750 C C . GLN A 1 95 ? -16.578 13.047 23.297 1 88 95 GLN A C 1
ATOM 752 O O . GLN A 1 95 ? -17.281 12.039 23.344 1 88 95 GLN A O 1
ATOM 757 N N . HIS A 1 96 ? -16.062 13.609 22.219 1 85.12 96 HIS A N 1
ATOM 758 C CA . HIS A 1 96 ? -16.047 12.805 21 1 85.12 96 HIS A CA 1
ATOM 759 C C . HIS A 1 96 ? -14.641 12.359 20.641 1 85.12 96 HIS A C 1
ATOM 761 O O . HIS A 1 96 ? -13.664 12.992 21.047 1 85.12 96 HIS A O 1
ATOM 767 N N . SER A 1 97 ? -14.586 11.055 20.25 1 85.69 97 SER A N 1
ATOM 768 C CA . SER A 1 97 ? -13.305 10.523 19.797 1 85.69 97 SER A CA 1
ATOM 769 C C . SER A 1 97 ? -13.383 10.016 18.375 1 85.69 97 SER A C 1
ATOM 771 O O . SER A 1 97 ? -14.414 9.477 17.953 1 85.69 97 SER A O 1
ATOM 773 N N . SER A 1 98 ? -12.375 10.43 17.594 1 87.31 98 SER A N 1
ATOM 774 C CA . SER A 1 98 ? -12.297 9.898 16.234 1 87.31 98 SER A CA 1
ATOM 775 C C . SER A 1 98 ? -10.922 9.305 15.961 1 87.31 98 SER A C 1
ATOM 777 O O . SER A 1 98 ? -9.922 9.75 16.516 1 87.31 98 SER A O 1
ATOM 779 N N . MET A 1 99 ? -10.938 8.234 15.258 1 90.75 99 MET A N 1
ATOM 780 C CA . MET A 1 99 ? -9.688 7.617 14.828 1 90.75 99 MET A CA 1
ATOM 781 C C . MET A 1 99 ? -9.203 8.227 13.523 1 90.75 99 MET A C 1
ATOM 783 O O . MET A 1 99 ? -10 8.516 12.625 1 90.75 99 MET A O 1
ATOM 787 N N . GLN A 1 100 ? -7.938 8.477 13.625 1 94.88 100 GLN A N 1
ATOM 788 C CA . GLN A 1 100 ? -7.297 8.977 12.406 1 94.88 100 GLN A CA 1
ATOM 789 C C . GLN A 1 100 ? -6.016 8.203 12.102 1 94.88 100 GLN A C 1
ATOM 791 O O . GLN A 1 100 ? -5.348 7.719 13.016 1 94.88 100 GLN A O 1
ATOM 796 N N . ILE A 1 101 ? -5.793 8.117 10.82 1 97.5 101 ILE A N 1
ATOM 797 C CA . ILE A 1 101 ? -4.547 7.5 10.383 1 97.5 101 ILE A CA 1
ATOM 798 C C . ILE A 1 101 ? -3.57 8.578 9.922 1 97.5 101 ILE A C 1
ATOM 800 O O . ILE A 1 101 ? -3.873 9.352 9.008 1 97.5 101 ILE A O 1
ATOM 804 N N . VAL A 1 102 ? -2.484 8.656 10.578 1 97.88 102 VAL A N 1
ATOM 805 C CA . VAL A 1 102 ? -1.385 9.469 10.062 1 97.88 102 VAL A CA 1
ATOM 806 C C . VAL A 1 102 ? -0.513 8.617 9.141 1 97.88 102 VAL A C 1
ATOM 808 O O . VAL A 1 102 ? 0.23 7.75 9.602 1 97.88 102 VAL A O 1
ATOM 811 N N . ALA A 1 103 ? -0.556 8.945 7.891 1 98.56 103 ALA A N 1
ATOM 812 C CA . ALA A 1 103 ? -0.016 8.07 6.855 1 98.56 103 ALA A CA 1
ATOM 813 C C . ALA A 1 103 ? 1.504 8.18 6.781 1 98.56 103 ALA A C 1
ATOM 815 O O . ALA A 1 103 ? 2.055 9.281 6.797 1 98.56 103 ALA A O 1
ATOM 816 N N . SER A 1 104 ? 2.16 7.07 6.695 1 97.25 104 SER A N 1
ATOM 817 C CA . SER A 1 104 ? 3.572 6.973 6.34 1 97.25 104 SER A CA 1
ATOM 818 C C . SER A 1 104 ? 3.75 6.699 4.852 1 97.25 104 SER A C 1
ATOM 820 O O . SER A 1 104 ? 4.691 7.199 4.23 1 97.25 104 SER A O 1
ATOM 822 N N . TYR A 1 105 ? 2.861 5.871 4.246 1 97.81 105 TYR A N 1
ATOM 823 C CA . TYR A 1 105 ? 2.867 5.504 2.834 1 97.81 105 TYR A CA 1
ATOM 824 C C . TYR A 1 105 ? 1.455 5.508 2.264 1 97.81 105 TYR A C 1
ATOM 826 O O . TYR A 1 105 ? 0.508 5.086 2.93 1 97.81 105 TYR A O 1
ATOM 834 N N . VAL A 1 106 ? 1.304 5.961 1.101 1 98.69 106 VAL A N 1
ATOM 835 C CA . VAL A 1 106 ? 0.066 5.934 0.328 1 98.69 106 VAL A CA 1
ATOM 836 C C . VAL A 1 106 ? 0.376 5.625 -1.134 1 98.69 106 VAL A C 1
ATOM 838 O O . VAL A 1 106 ? 1.354 6.133 -1.689 1 98.69 106 VAL A O 1
ATOM 841 N N . GLY A 1 107 ? -0.425 4.895 -1.782 1 97.75 107 GLY A N 1
ATOM 842 C CA . GLY A 1 107 ? -0.309 4.625 -3.205 1 97.75 107 GLY A CA 1
ATOM 843 C C . GLY A 1 107 ? -1.614 4.176 -3.836 1 97.75 107 GLY A C 1
ATOM 844 O O . GLY A 1 107 ? -2.504 3.678 -3.145 1 97.75 107 GLY A O 1
ATOM 845 N N . HIS A 1 108 ? -1.72 4.363 -5.102 1 97.88 108 HIS A N 1
ATOM 846 C CA . HIS A 1 108 ? -2.855 3.812 -5.832 1 97.88 108 HIS A CA 1
ATOM 847 C C . HIS A 1 108 ? -2.809 2.287 -5.859 1 97.88 108 HIS A C 1
ATOM 849 O O . HIS A 1 108 ? -1.761 1.701 -6.141 1 97.88 108 HIS A O 1
ATOM 855 N N . ASP A 1 109 ? -3.912 1.646 -5.57 1 97.62 109 ASP A N 1
ATOM 856 C CA . ASP A 1 109 ? -4.004 0.197 -5.73 1 97.62 109 ASP A CA 1
ATOM 857 C C . ASP A 1 109 ? -4.137 -0.184 -7.203 1 97.62 109 ASP A C 1
ATOM 859 O O . ASP A 1 109 ? -5.121 0.171 -7.855 1 97.62 109 ASP A O 1
ATOM 863 N N . LEU A 1 110 ? -3.305 -1.004 -7.719 1 98.25 110 LEU A N 1
ATOM 864 C CA . LEU A 1 110 ? -3.252 -1.345 -9.133 1 98.25 110 LEU A CA 1
ATOM 865 C C . LEU A 1 110 ? -4.25 -2.449 -9.469 1 98.25 110 LEU A C 1
ATOM 867 O O . LEU A 1 110 ? -4.461 -2.771 -10.641 1 98.25 110 LEU A O 1
ATOM 871 N N . MET A 1 111 ? -4.863 -2.975 -8.391 1 96.56 111 MET A N 1
ATOM 872 C CA . MET A 1 111 ? -5.938 -3.924 -8.664 1 96.56 111 MET A CA 1
ATOM 873 C C . MET A 1 111 ? -7.02 -3.291 -9.531 1 96.56 111 MET A C 1
ATOM 875 O O . MET A 1 111 ? -7.633 -3.971 -10.359 1 96.56 111 MET A O 1
ATOM 879 N N . MET A 1 112 ? -7.156 -2.035 -9.383 1 95.25 112 MET A N 1
ATOM 880 C CA . MET A 1 112 ? -8.305 -1.388 -10.016 1 95.25 112 MET A CA 1
ATOM 881 C C . MET A 1 112 ? -7.875 -0.611 -11.258 1 95.25 112 MET A C 1
ATOM 883 O O . MET A 1 112 ? -8.688 0.092 -11.859 1 95.25 112 MET A O 1
ATOM 887 N N . GLY A 1 113 ? -6.609 -0.655 -11.617 1 97.25 113 GLY A N 1
ATOM 888 C CA . GLY A 1 113 ? -6.156 0.091 -12.781 1 97.25 113 GLY A CA 1
ATOM 889 C C . GLY A 1 113 ? -4.645 0.166 -12.891 1 97.25 113 GLY A C 1
ATOM 890 O O . GLY A 1 113 ? -3.934 -0.626 -12.273 1 97.25 113 GLY A O 1
ATOM 891 N N . THR A 1 114 ? -4.25 1.077 -13.766 1 98.12 114 THR A N 1
ATOM 892 C CA . THR A 1 114 ? -2.824 1.266 -14.016 1 98.12 114 THR A CA 1
ATOM 893 C C . THR A 1 114 ? -2.371 2.65 -13.562 1 98.12 114 THR A C 1
ATOM 895 O O . THR A 1 114 ? -3.199 3.535 -13.328 1 98.12 114 THR A O 1
ATOM 898 N N . SER A 1 115 ? -1.094 2.719 -13.367 1 97.5 115 SER A N 1
ATOM 899 C CA . SER A 1 115 ? -0.512 3.998 -12.977 1 97.5 115 SER A CA 1
ATOM 900 C C . SER A 1 115 ? 0.741 4.309 -13.789 1 97.5 115 SER A C 1
ATOM 902 O O . SER A 1 115 ? 1.505 3.404 -14.133 1 97.5 115 SER A O 1
ATOM 904 N N . LYS A 1 116 ? 0.849 5.562 -14.164 1 97.44 116 LYS A N 1
ATOM 905 C CA . LYS A 1 116 ? 2.117 6.105 -14.641 1 97.44 116 LYS A CA 1
ATOM 906 C C . LYS A 1 116 ? 2.82 6.895 -13.539 1 97.44 116 LYS A C 1
ATOM 908 O O . LYS A 1 116 ? 2.381 7.988 -13.172 1 97.44 116 LYS A O 1
ATOM 913 N N . PHE A 1 117 ? 3.908 6.379 -13.117 1 97.38 117 PHE A N 1
ATOM 914 C CA . PHE A 1 117 ? 4.629 6.953 -11.984 1 97.38 117 PHE A CA 1
ATOM 915 C C . PHE A 1 117 ? 5.738 7.879 -12.469 1 97.38 117 PHE A C 1
ATOM 917 O O . PHE A 1 117 ? 6.434 7.574 -13.438 1 97.38 117 PHE A O 1
ATOM 924 N N . THR A 1 118 ? 5.828 9.008 -11.766 1 96.81 118 THR A N 1
ATOM 925 C CA . THR A 1 118 ? 6.902 9.969 -12 1 96.81 118 THR A CA 1
ATOM 926 C C . THR A 1 118 ? 7.664 10.25 -10.711 1 96.81 118 THR A C 1
ATOM 928 O O . THR A 1 118 ? 7.094 10.75 -9.742 1 96.81 118 THR A O 1
ATOM 931 N N . LYS A 1 119 ? 8.891 9.922 -10.727 1 93.06 119 LYS A N 1
ATOM 932 C CA . LYS A 1 119 ? 9.719 10.133 -9.539 1 93.06 119 LYS A CA 1
ATOM 933 C C . LYS A 1 119 ? 9.992 11.625 -9.32 1 93.06 119 LYS A C 1
ATOM 935 O O . LYS A 1 119 ? 10.25 12.359 -10.273 1 93.06 119 LYS A O 1
ATOM 940 N N . GLU A 1 120 ? 9.797 11.977 -8.156 1 83.38 120 GLU A N 1
ATOM 941 C CA . GLU A 1 120 ? 10.133 13.359 -7.816 1 83.38 120 GLU A CA 1
ATOM 942 C C . GLU A 1 120 ? 11.641 13.547 -7.691 1 83.38 120 GLU A C 1
ATOM 944 O O . GLU A 1 120 ? 12.328 12.711 -7.102 1 83.38 120 GLU A O 1
ATOM 949 N N . LYS A 1 121 ? 12.227 14.422 -8.578 1 63.94 121 LYS A N 1
ATOM 950 C CA . LYS A 1 121 ? 13.641 14.766 -8.438 1 63.94 121 LYS A CA 1
ATOM 951 C C . LYS A 1 121 ? 13.922 15.375 -7.066 1 63.94 121 LYS A C 1
ATOM 953 O O . LYS A 1 121 ? 13.164 16.219 -6.586 1 63.94 121 LYS A O 1
ATOM 958 N N . ALA A 1 122 ? 14.68 14.602 -6.309 1 55.16 122 ALA A N 1
ATOM 959 C CA . ALA A 1 122 ? 15.086 15.195 -5.039 1 55.16 122 ALA A CA 1
ATOM 960 C C . ALA A 1 122 ? 15.266 16.703 -5.164 1 55.16 122 ALA A C 1
ATOM 962 O O . ALA A 1 122 ? 15.945 17.188 -6.074 1 55.16 122 ALA A O 1
ATOM 963 N N . GLN A 1 123 ? 14.289 17.484 -4.891 1 47.69 123 GLN A N 1
ATOM 964 C CA . GLN A 1 123 ? 14.688 18.891 -4.848 1 47.69 123 GLN A CA 1
ATOM 965 C C . GLN A 1 123 ? 16.094 19.047 -4.273 1 47.69 123 GLN A C 1
ATOM 967 O O . GLN A 1 123 ? 16.328 18.703 -3.113 1 47.69 123 GLN A O 1
ATOM 972 N N . GLN A 1 124 ? 17.062 18.922 -5.043 1 41.94 124 GLN A N 1
ATOM 973 C CA . GLN A 1 124 ? 18.312 19.469 -4.523 1 41.94 124 GLN A CA 1
ATOM 974 C C . GLN A 1 124 ? 18.047 20.688 -3.641 1 41.94 124 GLN A C 1
ATOM 976 O O . GLN A 1 124 ? 17.469 21.688 -4.098 1 41.94 124 GLN A O 1
ATOM 981 N N . ALA A 1 125 ? 17.844 20.406 -2.365 1 44 125 ALA A N 1
ATOM 982 C CA . ALA A 1 125 ? 17.953 21.625 -1.557 1 44 125 ALA A CA 1
ATOM 983 C C . ALA A 1 125 ? 18.938 22.609 -2.17 1 44 125 ALA A C 1
ATOM 985 O O . ALA A 1 125 ? 20.141 22.312 -2.277 1 44 125 ALA A O 1
ATOM 986 N N . SER A 1 126 ? 18.562 23.375 -3.078 1 45.34 126 SER A N 1
ATOM 987 C CA . SER A 1 126 ? 19.438 24.531 -3.332 1 45.34 126 SER A CA 1
ATOM 988 C C . SER A 1 126 ? 19.969 25.109 -2.029 1 45.34 126 SER A C 1
ATOM 990 O O . SER A 1 126 ? 19.234 25.781 -1.298 1 45.34 126 SER A O 1
ATOM 992 N N . GLY A 1 127 ? 20.812 24.484 -1.353 1 45.75 127 GLY A N 1
ATOM 993 C CA . GLY A 1 127 ? 21.516 25.188 -0.293 1 45.75 127 GLY A CA 1
ATOM 994 C C . GLY A 1 127 ? 21.734 26.656 -0.594 1 45.75 127 GLY A C 1
ATOM 995 O O . GLY A 1 127 ? 21.734 27.062 -1.757 1 45.75 127 GLY A O 1
ATOM 996 N N . PRO A 1 128 ? 21.406 27.547 0.309 1 47.66 128 PRO A N 1
ATOM 997 C CA . PRO A 1 128 ? 21.781 28.938 0.025 1 47.66 128 PRO A CA 1
ATOM 998 C C . PRO A 1 128 ? 23.141 29.047 -0.657 1 47.66 128 PRO A C 1
ATOM 1000 O O . PRO A 1 128 ? 24.141 28.516 -0.145 1 47.66 128 PRO A O 1
ATOM 1003 N N . MET A 1 129 ? 23.219 29.125 -1.863 1 44.94 129 MET A N 1
ATOM 1004 C CA . MET A 1 129 ? 24.469 29.594 -2.439 1 44.94 129 MET A CA 1
ATOM 1005 C C . MET A 1 129 ? 25.062 30.734 -1.614 1 44.94 129 MET A C 1
ATOM 1007 O O . MET A 1 129 ? 24.5 31.844 -1.595 1 44.94 129 MET A O 1
ATOM 1011 N N . LEU A 1 130 ? 25.688 30.547 -0.504 1 44.41 130 LEU A N 1
ATOM 1012 C CA . LEU A 1 130 ? 26.531 31.609 0.03 1 44.41 130 LEU A CA 1
ATOM 1013 C C . LEU A 1 130 ? 27.266 32.344 -1.093 1 44.41 130 LEU A C 1
ATOM 1015 O O . LEU A 1 130 ? 28.125 31.766 -1.755 1 44.41 130 LEU A O 1
ATOM 1019 N N . GLU A 1 131 ? 26.656 33.344 -1.661 1 45.53 131 GLU A N 1
ATOM 1020 C CA . GLU A 1 131 ? 27.453 34.281 -2.439 1 45.53 131 GLU A CA 1
ATOM 1021 C C . GLU A 1 131 ? 28.766 34.625 -1.736 1 45.53 131 GLU A C 1
ATOM 1023 O O . GLU A 1 131 ? 28.75 35.219 -0.648 1 45.53 131 GLU A O 1
ATOM 1028 N N . THR A 1 132 ? 29.828 33.906 -1.896 1 47.94 132 THR A N 1
ATOM 1029 C CA . THR A 1 132 ? 31.172 34.344 -1.537 1 47.94 132 THR A CA 1
ATOM 1030 C C . THR A 1 132 ? 31.375 35.812 -1.936 1 47.94 132 THR A C 1
ATOM 1032 O O . THR A 1 132 ? 31.406 36.156 -3.125 1 47.94 132 THR A O 1
ATOM 1035 N N . VAL A 1 133 ? 30.859 36.844 -1.132 1 47.78 133 VAL A N 1
ATOM 1036 C CA . VAL A 1 133 ? 31.328 38.219 -1.3 1 47.78 133 VAL A CA 1
ATOM 1037 C C . VAL A 1 133 ? 32.844 38.219 -1.283 1 47.78 133 VAL A C 1
ATOM 1039 O O . VAL A 1 133 ? 33.469 37.625 -0.407 1 47.78 133 VAL A O 1
ATOM 1042 N N . PRO A 1 134 ? 33.531 38.5 -2.33 1 44.41 134 PRO A N 1
ATOM 1043 C CA . PRO A 1 134 ? 35 38.656 -2.275 1 44.41 134 PRO A CA 1
ATOM 1044 C C . PRO A 1 134 ? 35.469 39.5 -1.112 1 44.41 134 PRO A C 1
ATOM 1046 O O . PRO A 1 134 ? 34.969 40.625 -0.931 1 44.41 134 PRO A O 1
ATOM 1049 N N . ALA A 1 135 ? 35.938 38.969 0.003 1 40.59 135 ALA A N 1
ATOM 1050 C CA . ALA A 1 135 ? 36.562 39.656 1.115 1 40.59 135 ALA A CA 1
ATOM 1051 C C . ALA A 1 135 ? 37.531 40.75 0.61 1 40.59 135 ALA A C 1
ATOM 1053 O O . ALA A 1 135 ? 38.469 40.469 -0.142 1 40.59 135 ALA A O 1
ATOM 1054 N N . GLY A 1 136 ? 37.094 41.938 0.365 1 41.66 136 GLY A N 1
ATOM 1055 C CA . GLY A 1 136 ? 38 43.062 0.177 1 41.66 136 GLY A CA 1
ATOM 1056 C C . GLY A 1 136 ? 39.156 43.031 1.158 1 41.66 136 GLY A C 1
ATOM 1057 O O . GLY A 1 136 ? 39.062 42.469 2.246 1 41.66 136 GLY A O 1
ATOM 1058 N N . SER A 1 137 ? 40.438 43.281 0.731 1 40.94 137 SER A N 1
ATOM 1059 C CA . SER A 1 137 ? 41.75 43.375 1.346 1 40.94 137 SER A CA 1
ATOM 1060 C C . SER A 1 137 ? 41.75 44.281 2.568 1 40.94 137 SER A C 1
ATOM 1062 O O . SER A 1 137 ? 41.688 45.5 2.438 1 40.94 137 SER A O 1
ATOM 1064 N N . GLN A 1 138 ? 40.969 43.969 3.67 1 32.81 138 GLN A N 1
ATOM 1065 C CA . GLN A 1 138 ? 41.156 44.844 4.84 1 32.81 138 GLN A CA 1
ATOM 1066 C C . GLN A 1 138 ? 42.625 44.875 5.262 1 32.81 138 GLN A C 1
ATOM 1068 O O . GLN A 1 138 ? 43.281 43.844 5.344 1 32.81 138 GLN A O 1
ATOM 1073 N N . SER A 1 139 ? 43.25 45.969 4.93 1 39.06 139 SER A N 1
ATOM 1074 C CA . SER A 1 139 ? 44.531 46.406 5.473 1 39.06 139 SER A CA 1
ATOM 1075 C C . SER A 1 139 ? 44.562 46.312 6.996 1 39.06 139 SER A C 1
ATOM 1077 O O . SER A 1 139 ? 43.781 47 7.664 1 39.06 139 SER A O 1
ATOM 1079 N N . GLY A 1 140 ? 44.562 45.125 7.645 1 34.22 140 GLY A N 1
ATOM 1080 C CA . GLY A 1 140 ? 44.594 44.781 9.062 1 34.22 140 GLY A CA 1
ATOM 1081 C C . GLY A 1 140 ? 45.688 45.5 9.812 1 34.22 140 GLY A C 1
ATOM 1082 O O . GLY A 1 140 ? 46.875 45.312 9.516 1 34.22 140 GLY A O 1
ATOM 1083 N N . SER A 1 141 ? 45.438 46.844 9.953 1 34.53 141 SER A N 1
ATOM 1084 C CA . SER A 1 141 ? 46.344 47.438 10.93 1 34.53 141 SER A CA 1
ATOM 1085 C C . SER A 1 141 ? 46.406 46.594 12.203 1 34.53 141 SER A C 1
ATOM 1087 O O . SER A 1 141 ? 45.406 46.094 12.68 1 34.53 141 SER A O 1
ATOM 1089 N N . ASP A 1 142 ? 47.531 46.062 12.539 1 30.77 142 ASP A N 1
ATOM 1090 C CA . ASP A 1 142 ? 48.125 45.188 13.531 1 30.77 142 ASP A CA 1
ATOM 1091 C C . ASP A 1 142 ? 47.906 45.719 14.945 1 30.77 142 ASP A C 1
ATOM 1093 O O . ASP A 1 142 ? 48.562 45.281 15.891 1 30.77 142 ASP A O 1
ATOM 1097 N N . ASP A 1 143 ? 46.938 46.688 15.188 1 29.97 143 ASP A N 1
ATOM 1098 C CA . ASP A 1 143 ? 47.25 47.156 16.531 1 29.97 143 ASP A CA 1
ATOM 1099 C C . ASP A 1 143 ? 47.062 46.031 17.562 1 29.97 143 ASP A C 1
ATOM 1101 O O . ASP A 1 143 ? 46.062 45.312 17.516 1 29.97 143 ASP A O 1
ATOM 1105 N N . ASP A 1 144 ? 48.094 45.594 18.25 1 29.47 144 ASP A N 1
ATOM 1106 C CA . ASP A 1 144 ? 48.562 44.594 19.219 1 29.47 144 ASP A CA 1
ATOM 1107 C C . ASP A 1 144 ? 47.781 44.719 20.531 1 29.47 144 ASP A C 1
ATOM 1109 O O . ASP A 1 144 ? 48.375 44.75 21.609 1 29.47 144 ASP A O 1
ATOM 1113 N N . ARG A 1 145 ? 46.531 45.406 20.625 1 26.27 145 ARG A N 1
ATOM 1114 C CA . ARG A 1 145 ? 46.312 45.656 22.031 1 26.27 145 ARG A CA 1
ATOM 1115 C C . ARG A 1 145 ? 46.062 44.375 22.812 1 26.27 145 ARG A C 1
ATOM 1117 O O . ARG A 1 145 ? 45.344 43.5 22.344 1 26.27 145 ARG A O 1
ATOM 1124 N N . ASP A 1 146 ? 46.875 43.969 23.766 1 28.2 146 ASP A N 1
ATOM 1125 C CA . ASP A 1 146 ? 47.156 42.969 24.781 1 28.2 146 ASP A CA 1
ATOM 1126 C C . ASP A 1 146 ? 45.969 42.812 25.734 1 28.2 146 ASP A C 1
ATOM 1128 O O . ASP A 1 146 ? 46.031 43.312 26.859 1 28.2 146 ASP A O 1
ATOM 1132 N N . ALA A 1 147 ? 44.688 43 25.297 1 27.48 147 ALA A N 1
ATOM 1133 C CA . ALA A 1 147 ? 43.781 43.062 26.438 1 27.48 147 ALA A CA 1
ATOM 1134 C C . ALA A 1 147 ? 43.75 41.75 27.203 1 27.48 147 ALA A C 1
ATOM 1136 O O . ALA A 1 147 ? 43.688 40.688 26.594 1 27.48 147 ALA A O 1
ATOM 1137 N N . PRO A 1 148 ? 44.094 41.719 28.516 1 28.83 148 PRO A N 1
ATOM 1138 C CA . PRO A 1 148 ? 44.281 40.594 29.453 1 28.83 148 PRO A CA 1
ATOM 1139 C C . PRO A 1 148 ? 42.938 39.906 29.75 1 28.83 148 PRO A C 1
ATOM 1141 O O . PRO A 1 148 ? 41.875 40.531 29.734 1 28.83 148 PRO A O 1
ATOM 1144 N N . ARG A 1 149 ? 42.719 38.719 29.203 1 25.16 149 ARG A N 1
ATOM 1145 C CA . ARG A 1 149 ? 41.562 37.844 29.312 1 25.16 149 ARG A CA 1
ATOM 1146 C C . ARG A 1 149 ? 41.344 37.406 30.766 1 25.16 149 ARG A C 1
ATOM 1148 O O . ARG A 1 149 ? 42.094 36.562 31.281 1 25.16 149 ARG A O 1
ATOM 1155 N N . ASP A 1 150 ? 41.031 38.344 31.656 1 26.25 150 ASP A N 1
ATOM 1156 C CA . ASP A 1 150 ? 40.844 37.875 33.031 1 26.25 150 ASP A CA 1
ATOM 1157 C C . ASP A 1 150 ? 39.719 36.844 33.094 1 26.25 150 ASP A C 1
ATOM 1159 O O . ASP A 1 150 ? 38.594 37.094 32.625 1 26.25 150 ASP A O 1
ATOM 1163 N N . ASP A 1 151 ? 40.031 35.562 33.125 1 25.7 151 ASP A N 1
ATOM 1164 C CA . ASP A 1 151 ? 39.344 34.281 33.188 1 25.7 151 ASP A CA 1
ATOM 1165 C C . ASP A 1 151 ? 38.469 34.188 34.469 1 25.7 151 ASP A C 1
ATOM 1167 O O . ASP A 1 151 ? 38.156 33.094 34.938 1 25.7 151 ASP A O 1
ATOM 1171 N N . ARG A 1 152 ? 37.844 35.25 35.062 1 24.98 152 ARG A N 1
ATOM 1172 C CA . ARG A 1 152 ? 37.312 34.938 36.375 1 24.98 152 ARG A CA 1
ATOM 1173 C C . ARG A 1 152 ? 36.188 33.938 36.312 1 24.98 152 ARG A C 1
ATOM 1175 O O . ARG A 1 152 ? 35.156 34.188 35.688 1 24.98 152 ARG A O 1
ATOM 1182 N N . PHE A 1 153 ? 36.438 32.594 36.219 1 27.56 153 PHE A N 1
ATOM 1183 C CA . PHE A 1 153 ? 35.562 31.438 36.25 1 27.56 153 PHE A CA 1
ATOM 1184 C C . PHE A 1 153 ? 34.719 31.438 37.531 1 27.56 153 PHE A C 1
ATOM 1186 O O . PHE A 1 153 ? 35.25 31.141 38.625 1 27.56 153 PHE A O 1
ATOM 1193 N N . ASP A 1 154 ? 33.844 32.406 37.812 1 25.69 154 ASP A N 1
ATOM 1194 C CA . ASP A 1 154 ? 33.094 32.344 39.062 1 25.69 154 ASP A CA 1
ATOM 1195 C C . ASP A 1 154 ? 32.375 31.016 39.219 1 25.69 154 ASP A C 1
ATOM 1197 O O . ASP A 1 154 ? 31.922 30.438 38.219 1 25.69 154 ASP A O 1
ATOM 1201 N N . GLY A 1 155 ? 32.594 30.234 40.375 1 27.88 155 GLY A N 1
ATOM 1202 C CA . GLY A 1 155 ? 32.25 29 41.062 1 27.88 155 GLY A CA 1
ATOM 1203 C C . GLY A 1 155 ? 30.75 28.844 41.312 1 27.88 155 GLY A C 1
ATOM 1204 O O . GLY A 1 155 ? 30.141 29.672 42 1 27.88 155 GLY A O 1
ATOM 1205 N N . VAL A 1 156 ? 29.953 28.453 40.312 1 26.44 156 VAL A N 1
ATOM 1206 C CA . VAL A 1 156 ? 28.516 28.234 40.469 1 26.44 156 VAL A CA 1
ATOM 1207 C C . VAL A 1 156 ? 28.281 27.203 41.562 1 26.44 156 VAL A C 1
ATOM 1209 O O . VAL A 1 156 ? 28.875 26.125 41.531 1 26.44 156 VAL A O 1
ATOM 1212 N N . ASP A 1 157 ? 27.828 27.609 42.719 1 29.38 157 ASP A N 1
ATOM 1213 C CA . ASP A 1 157 ? 27.375 26.875 43.906 1 29.38 157 ASP A CA 1
ATOM 1214 C C . ASP A 1 157 ? 26.281 25.875 43.562 1 29.38 157 ASP A C 1
ATOM 1216 O O . ASP A 1 157 ? 25.281 26.25 42.938 1 29.38 157 ASP A O 1
ATOM 1220 N N . THR A 1 158 ? 26.594 24.594 43.438 1 30.27 158 THR A N 1
ATOM 1221 C CA . THR A 1 158 ? 25.75 23.422 43.188 1 30.27 158 THR A CA 1
ATOM 1222 C C . THR A 1 158 ? 24.719 23.266 44.281 1 30.27 158 THR A C 1
ATOM 1224 O O . THR A 1 158 ? 25.062 23.156 45.469 1 30.27 158 THR A O 1
ATOM 1227 N N . PRO A 1 159 ? 23.5 23.797 44.188 1 32.72 159 PRO A N 1
ATOM 1228 C CA . PRO A 1 159 ? 22.547 23.609 45.281 1 32.72 159 PRO A CA 1
ATOM 1229 C C . PRO A 1 159 ? 22.312 22.141 45.594 1 32.72 159 PRO A C 1
ATOM 1231 O O . PRO A 1 159 ? 22.484 21.281 44.719 1 32.72 159 PRO A O 1
ATOM 1234 N N . PRO A 1 160 ? 22.328 21.719 46.906 1 33.91 160 PRO A N 1
ATOM 1235 C CA . PRO A 1 160 ? 22.234 20.375 47.469 1 33.91 160 PRO A CA 1
ATOM 1236 C C . PRO A 1 160 ? 20.953 19.656 47.031 1 33.91 160 PRO A C 1
ATOM 1238 O O . PRO A 1 160 ? 19.953 20.297 46.75 1 33.91 160 PRO A O 1
ATOM 1241 N N . ASN A 1 161 ? 21.062 18.484 46.344 1 31.92 161 ASN A N 1
ATOM 1242 C CA . ASN A 1 161 ? 20.062 17.5 45.938 1 31.92 161 ASN A CA 1
ATOM 1243 C C . ASN A 1 161 ? 19.234 17 47.094 1 31.92 161 ASN A C 1
ATOM 1245 O O . ASN A 1 161 ? 19.734 16.266 47.938 1 31.92 161 ASN A O 1
ATOM 1249 N N . HIS A 1 162 ? 18.359 17.766 47.625 1 34.41 162 HIS A N 1
ATOM 1250 C CA . HIS A 1 162 ? 17.438 17.297 48.656 1 34.41 162 HIS A CA 1
ATOM 1251 C C . HIS A 1 162 ? 16.672 16.078 48.188 1 34.41 162 HIS A C 1
ATOM 1253 O O . HIS A 1 162 ? 15.914 16.141 47.219 1 34.41 162 HIS A O 1
ATOM 1259 N N . ASP A 1 163 ? 17.156 14.852 48.562 1 34.91 163 ASP A N 1
ATOM 1260 C CA . ASP A 1 163 ? 16.531 13.555 48.344 1 34.91 163 ASP A CA 1
ATOM 1261 C C . ASP A 1 163 ? 15.125 13.508 48.969 1 34.91 163 ASP A C 1
ATOM 1263 O O . ASP A 1 163 ? 14.961 13.594 50.188 1 34.91 163 ASP A O 1
ATOM 1267 N N . PRO A 1 164 ? 14.109 13.859 48.281 1 32.16 164 PRO A N 1
ATOM 1268 C CA . PRO A 1 164 ? 12.766 14 48.844 1 32.16 164 PRO A CA 1
ATOM 1269 C C . PRO A 1 164 ? 12.234 12.695 49.438 1 32.16 164 PRO A C 1
ATOM 1271 O O . PRO A 1 164 ? 11.125 12.656 49.969 1 32.16 164 PRO A O 1
ATOM 1274 N N . TRP A 1 165 ? 12.773 11.555 48.969 1 31.67 165 TRP A N 1
ATOM 1275 C CA . TRP A 1 165 ? 12.094 10.328 49.375 1 31.67 165 TRP A CA 1
ATOM 1276 C C . TRP A 1 165 ? 12.445 9.945 50.812 1 31.67 165 TRP A C 1
ATOM 1278 O O . TRP A 1 165 ? 12.25 8.797 51.219 1 31.67 165 TRP A O 1
ATOM 1288 N N . ALA A 1 166 ? 13.141 10.719 51.594 1 31.25 166 ALA A N 1
ATOM 1289 C CA . ALA A 1 166 ? 13.406 10.219 52.938 1 31.25 166 ALA A CA 1
ATOM 1290 C C . ALA A 1 166 ? 12.109 9.953 53.688 1 31.25 166 ALA A C 1
ATOM 1292 O O . ALA A 1 166 ? 11.297 10.867 53.875 1 31.25 166 ALA A O 1
ATOM 1293 N N . ARG A 1 167 ? 11.758 8.625 53.656 1 32.34 167 ARG A N 1
ATOM 1294 C CA . ARG A 1 167 ? 10.609 8.07 54.375 1 32.34 167 ARG A CA 1
ATOM 1295 C C . ARG A 1 167 ? 10.602 8.531 55.812 1 32.34 167 ARG A C 1
ATOM 1297 O O . ARG A 1 167 ? 11.633 8.477 56.5 1 32.34 167 ARG A O 1
ATOM 1304 N N . PRO A 1 168 ? 9.656 9.352 56.219 1 31.92 168 PRO A N 1
ATOM 1305 C CA . PRO A 1 168 ? 9.609 9.797 57.594 1 31.92 168 PRO A CA 1
ATOM 1306 C C . PRO A 1 168 ? 9.602 8.633 58.594 1 31.92 168 PRO A C 1
ATOM 1308 O O . PRO A 1 168 ? 9 7.59 58.312 1 31.92 168 PRO A O 1
ATOM 1311 N N . ALA A 1 169 ? 10.711 8.352 59.312 1 32.34 169 ALA A N 1
ATOM 1312 C CA . ALA A 1 169 ? 10.852 7.336 60.375 1 32.34 169 ALA A CA 1
ATOM 1313 C C . ALA A 1 169 ? 9.633 7.32 61.281 1 32.34 169 ALA A C 1
ATOM 1315 O O . ALA A 1 169 ? 9.125 8.375 61.656 1 32.34 169 ALA A O 1
ATOM 1316 N N . GLY A 1 170 ? 8.859 6.168 61.281 1 31.44 170 GLY A N 1
ATOM 1317 C CA . GLY A 1 170 ? 7.66 5.715 61.969 1 31.44 170 GLY A CA 1
ATOM 1318 C C . GLY A 1 170 ? 7.727 5.926 63.469 1 31.44 170 GLY A C 1
ATOM 1319 O O . GLY A 1 170 ? 8.734 5.602 64.125 1 31.44 170 GLY A O 1
ATOM 1320 N N . ALA A 1 171 ? 7.031 6.93 63.938 1 31.09 171 ALA A N 1
ATOM 1321 C CA . ALA A 1 171 ? 6.828 7.234 65.375 1 31.09 171 ALA A CA 1
ATOM 1322 C C . ALA A 1 171 ? 6.41 5.988 66.125 1 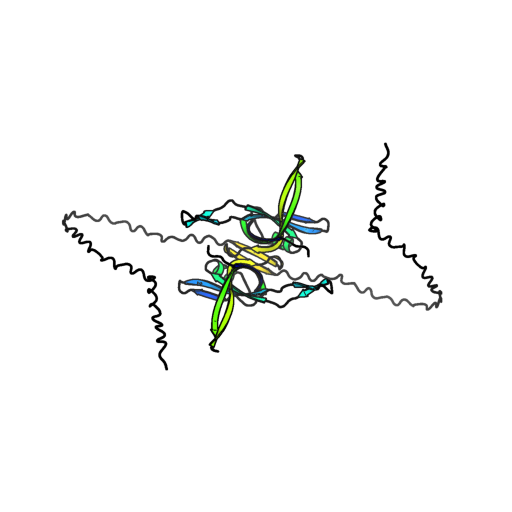31.09 171 ALA A C 1
ATOM 1324 O O . ALA A 1 171 ? 5.629 5.176 65.625 1 31.09 171 ALA A O 1
ATOM 1325 N N . GLY A 1 172 ? 7.223 5.465 67.188 1 30.89 172 GLY A N 1
ATOM 1326 C CA . GLY A 1 172 ? 7.191 4.453 68.188 1 30.89 172 GLY A CA 1
ATOM 1327 C C . GLY A 1 172 ? 5.887 4.43 69 1 30.89 172 GLY A C 1
ATOM 1328 O O . GLY A 1 172 ? 5.34 5.48 69.312 1 30.89 172 GLY A O 1
ATOM 1329 N N . ASP A 1 173 ? 5.062 3.346 68.812 1 31.27 173 ASP A N 1
ATOM 1330 C CA . ASP A 1 173 ? 3.82 2.936 69.438 1 31.27 173 ASP A CA 1
ATOM 1331 C C . ASP A 1 173 ? 3.984 2.885 70.938 1 31.27 173 ASP A C 1
ATOM 1333 O O . ASP A 1 173 ? 4.816 2.133 71.5 1 31.27 173 ASP A O 1
ATOM 1337 N N . SER A 1 174 ? 3.91 3.955 71.75 1 30.31 174 SER A N 1
ATOM 1338 C CA . SER A 1 174 ? 3.867 3.922 73.188 1 30.31 174 SER A CA 1
ATOM 1339 C C . SER A 1 174 ? 2.641 3.164 73.688 1 30.31 174 SER A C 1
ATOM 1341 O O . SER A 1 174 ? 1.528 3.695 73.688 1 30.31 174 SER A O 1
ATOM 1343 N N . GLY A 1 175 ? 2.375 1.873 73.438 1 29.89 175 GLY A N 1
ATOM 1344 C CA . GLY A 1 175 ? 1.266 1.141 74 1 29.89 175 GLY A CA 1
ATOM 1345 C C . GLY A 1 175 ? 1.34 1.059 75.562 1 29.89 175 GLY A C 1
ATOM 1346 O O . GLY A 1 175 ? 2.213 0.381 76.062 1 29.89 175 GLY A O 1
ATOM 1347 N N . GLU A 1 176 ? 1.137 2.123 76.312 1 28.53 176 GLU A N 1
ATOM 1348 C CA . GLU A 1 176 ? 1.065 1.992 77.75 1 28.53 176 GLU A CA 1
ATOM 1349 C C . GLU A 1 176 ? -0.062 1.052 78.188 1 28.53 176 GLU A C 1
ATOM 1351 O O . GLU A 1 176 ? -1.223 1.271 77.812 1 28.53 176 GLU A O 1
ATOM 1356 N N . LEU A 1 177 ? 0.245 -0.248 78.312 1 30.47 177 LEU A N 1
ATOM 1357 C CA . LEU A 1 177 ? -0.519 -1.302 79 1 30.47 177 LEU A CA 1
ATOM 1358 C C . LEU A 1 177 ? -0.934 -0.874 80.375 1 30.47 177 LEU A C 1
ATOM 1360 O O . LEU A 1 177 ? -0.083 -0.681 81.25 1 30.47 177 LEU A O 1
ATOM 1364 N N . GLU A 1 178 ? -1.846 0.081 80.5 1 27.27 178 GLU A N 1
ATOM 1365 C CA . GLU A 1 178 ? -2.309 0.39 81.875 1 27.27 178 GLU A CA 1
ATOM 1366 C C . GLU A 1 178 ? -2.674 -0.881 82.625 1 27.27 178 GLU A C 1
ATOM 1368 O O . GLU A 1 178 ? -3.055 -1.886 82 1 27.27 178 GLU A O 1
ATOM 1373 N N . GLN A 1 179 ? -2.74 -0.693 83.938 1 23.94 179 GLN A N 1
ATOM 1374 C CA . GLN A 1 179 ? -2.648 -1.164 85.312 1 23.94 179 GLN A CA 1
ATOM 1375 C C . GLN A 1 179 ? -3.867 -2.002 85.688 1 23.94 179 GLN A C 1
ATOM 1377 O O . GLN A 1 179 ? -4.984 -1.716 85.25 1 23.94 179 GLN A O 1
ATOM 1382 N N . ARG A 1 180 ? -3.574 -3.143 86.312 1 25.8 180 ARG A N 1
ATOM 1383 C CA . ARG A 1 180 ? -4.137 -4.227 87.125 1 25.8 180 ARG A CA 1
ATOM 1384 C C . ARG A 1 180 ? -4.957 -3.682 88.25 1 25.8 180 ARG A C 1
ATOM 1386 O O . ARG A 1 180 ? -5.41 -4.441 89.125 1 25.8 180 ARG A O 1
ATOM 1393 N N . ALA A 1 181 ? -4.91 -2.355 88.562 1 22.12 181 ALA A N 1
ATOM 1394 C CA . ALA A 1 181 ? -5.238 -2.307 90 1 22.12 181 ALA A CA 1
ATOM 1395 C C . ALA A 1 181 ? -6.551 -3.029 90.312 1 22.12 181 ALA A C 1
ATOM 1397 O O . ALA A 1 181 ? -6.621 -3.875 91.188 1 22.12 181 ALA A O 1
ATOM 1398 N N . GLY A 1 182 ? -7.566 -2.229 90.812 1 25.44 182 GLY A N 1
ATOM 1399 C CA . GLY A 1 182 ? -8.617 -2.541 91.812 1 25.44 182 GLY A CA 1
ATOM 1400 C C . GLY A 1 182 ? -9.781 -3.293 91.188 1 25.44 182 GLY A C 1
ATOM 1401 O O . GLY A 1 182 ? -10.031 -3.184 90 1 25.44 182 GLY A O 1
ATOM 1402 N N . MET B 1 1 ? -10.344 -23.203 10.219 1 44.97 1 MET B N 1
ATOM 1403 C CA . MET B 1 1 ? -10.117 -21.797 9.867 1 44.97 1 MET B CA 1
ATOM 1404 C C . MET B 1 1 ? -8.734 -21.609 9.266 1 44.97 1 MET B C 1
ATOM 1406 O O . MET B 1 1 ? -7.73 -21.984 9.867 1 44.97 1 MET B O 1
ATOM 1410 N N . LYS B 1 2 ? -8.625 -21.656 8.031 1 59.34 2 LYS B N 1
ATOM 1411 C CA . LYS B 1 2 ? -7.297 -21.578 7.43 1 59.34 2 LYS B CA 1
ATOM 1412 C C . LYS B 1 2 ? -6.578 -20.297 7.824 1 59.34 2 LYS B C 1
ATOM 1414 O O . LYS B 1 2 ? -7.113 -19.203 7.648 1 59.34 2 LYS B O 1
ATOM 1419 N N . HIS B 1 3 ? -5.68 -20.438 8.812 1 77.25 3 HIS B N 1
ATOM 1420 C CA . HIS B 1 3 ? -4.887 -19.2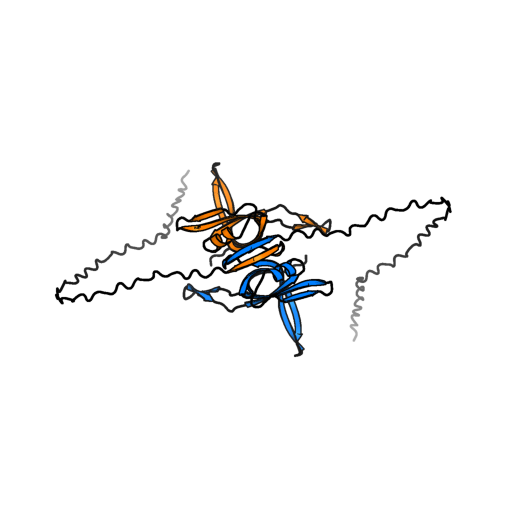97 9.266 1 77.25 3 HIS B CA 1
ATOM 1421 C C . HIS B 1 3 ? -3.834 -18.906 8.234 1 77.25 3 HIS B C 1
ATOM 1423 O O . HIS B 1 3 ? -3.215 -19.781 7.617 1 77.25 3 HIS B O 1
ATOM 1429 N N . GLU B 1 4 ? -3.92 -17.719 7.691 1 83.56 4 GLU B N 1
ATOM 1430 C CA . GLU B 1 4 ? -2.916 -17.219 6.758 1 83.56 4 GLU B CA 1
ATOM 1431 C C . GLU B 1 4 ? -2.113 -16.078 7.371 1 83.56 4 GLU B C 1
ATOM 1433 O O . GLU B 1 4 ? -2.641 -15.297 8.164 1 83.56 4 GLU B O 1
ATOM 1438 N N . ALA B 1 5 ? -0.812 -16.109 7.047 1 91.81 5 ALA B N 1
ATOM 1439 C CA . ALA B 1 5 ? 0.034 -14.969 7.418 1 91.81 5 ALA B CA 1
ATOM 1440 C C . ALA B 1 5 ? 0.039 -13.906 6.32 1 91.81 5 ALA B C 1
ATOM 1442 O O . ALA B 1 5 ? 0.32 -14.211 5.16 1 91.81 5 ALA B O 1
ATOM 1443 N N . THR B 1 6 ? -0.401 -12.664 6.754 1 94.5 6 THR B N 1
ATOM 1444 C CA . THR B 1 6 ? -0.376 -11.547 5.82 1 94.5 6 THR B CA 1
ATOM 1445 C C . THR B 1 6 ? 0.766 -10.586 6.152 1 94.5 6 THR B C 1
ATOM 1447 O O . THR B 1 6 ? 1.149 -10.453 7.316 1 94.5 6 THR B O 1
ATOM 1450 N N . ILE B 1 7 ? 1.316 -9.969 5.176 1 96.31 7 ILE B N 1
ATOM 1451 C CA . ILE B 1 7 ? 2.434 -9.047 5.367 1 96.31 7 ILE B CA 1
ATOM 1452 C C . ILE B 1 7 ? 2.236 -7.809 4.5 1 96.31 7 ILE B C 1
ATOM 1454 O O . ILE B 1 7 ? 1.623 -7.883 3.432 1 96.31 7 ILE B O 1
ATOM 1458 N N . THR B 1 8 ? 2.691 -6.695 4.996 1 97.5 8 THR B N 1
ATOM 1459 C CA . THR B 1 8 ? 2.82 -5.453 4.242 1 97.5 8 THR B CA 1
ATOM 1460 C C . THR B 1 8 ? 4.281 -5.031 4.141 1 97.5 8 THR B C 1
ATOM 1462 O O . THR B 1 8 ? 4.98 -4.941 5.152 1 97.5 8 THR B O 1
ATOM 1465 N N . ILE B 1 9 ? 4.715 -4.766 2.9 1 97.31 9 ILE B N 1
ATOM 1466 C CA . ILE B 1 9 ? 6.074 -4.258 2.732 1 97.31 9 ILE B CA 1
ATOM 1467 C C . ILE B 1 9 ? 6.055 -3.016 1.846 1 97.31 9 ILE B C 1
ATOM 1469 O O . ILE B 1 9 ? 5.141 -2.838 1.037 1 97.31 9 ILE B O 1
ATOM 1473 N N . VAL B 1 10 ? 6.988 -2.186 2.059 1 97.31 10 VAL B N 1
ATOM 1474 C CA . VAL B 1 10 ? 7.277 -1.045 1.197 1 97.31 10 VAL B CA 1
ATOM 1475 C C . VAL B 1 10 ? 8.758 -1.053 0.808 1 97.31 10 VAL B C 1
ATOM 1477 O O . VAL B 1 10 ? 9.633 -1.157 1.67 1 97.31 10 VAL B O 1
ATOM 1480 N N . GLY B 1 11 ? 9.016 -1.014 -0.483 1 97.75 11 GLY B N 1
ATOM 1481 C CA . GLY B 1 11 ? 10.383 -1.073 -0.956 1 97.75 11 GLY B CA 1
ATOM 1482 C C . GLY B 1 11 ? 10.516 -0.814 -2.445 1 97.75 11 GLY B C 1
ATOM 1483 O O . GLY B 1 11 ? 9.539 -0.45 -3.105 1 97.75 11 GLY B O 1
ATOM 1484 N N . ASN B 1 12 ? 11.727 -0.947 -2.941 1 97.75 12 ASN B N 1
ATOM 1485 C CA . ASN B 1 12 ? 12.023 -0.629 -4.336 1 97.75 12 ASN B CA 1
ATOM 1486 C C . ASN B 1 12 ? 12.094 -1.889 -5.195 1 97.75 12 ASN B C 1
ATOM 1488 O O . ASN B 1 12 ? 12.656 -2.902 -4.777 1 97.75 12 ASN B O 1
ATOM 1492 N N . VAL B 1 13 ? 11.516 -1.765 -6.32 1 98.38 13 VAL B N 1
ATOM 1493 C CA . VAL B 1 13 ? 11.602 -2.838 -7.305 1 98.38 13 VAL B CA 1
ATOM 1494 C C . VAL B 1 13 ? 13.023 -2.943 -7.84 1 98.38 13 VAL B C 1
ATOM 1496 O O . VAL B 1 13 ? 13.609 -1.944 -8.266 1 98.38 13 VAL B O 1
ATOM 1499 N N . VAL B 1 14 ? 13.531 -4.156 -7.871 1 97.81 14 VAL B N 1
ATOM 1500 C CA . VAL B 1 14 ? 14.961 -4.32 -8.117 1 97.81 14 VAL B CA 1
ATOM 1501 C C . VAL B 1 14 ? 15.195 -4.602 -9.602 1 97.81 14 VAL B C 1
ATOM 1503 O O . VAL B 1 14 ? 16.297 -4.391 -10.109 1 97.81 14 VAL B O 1
ATOM 1506 N N . ALA B 1 15 ? 14.32 -5.16 -10.32 1 97.69 15 ALA B N 1
ATOM 1507 C CA . ALA B 1 15 ? 14.383 -5.465 -11.742 1 97.69 15 ALA B CA 1
ATOM 1508 C C . ALA B 1 15 ? 13 -5.379 -12.391 1 97.69 15 ALA B C 1
ATOM 1510 O O . ALA B 1 15 ? 11.984 -5.387 -11.688 1 97.69 15 ALA B O 1
ATOM 1511 N N . GLU B 1 16 ? 13.078 -5.285 -13.68 1 98.44 16 GLU B N 1
ATOM 1512 C CA . GLU B 1 16 ? 11.797 -5.242 -14.375 1 98.44 16 GLU B CA 1
ATOM 1513 C C . GLU B 1 16 ? 10.938 -6.457 -14.031 1 98.44 16 GLU B C 1
ATOM 1515 O O . GLU B 1 16 ? 11.438 -7.582 -13.977 1 98.44 16 GLU B O 1
ATOM 1520 N N . PRO B 1 17 ? 9.672 -6.23 -13.75 1 98.5 17 PRO B N 1
ATOM 1521 C CA . PRO B 1 17 ? 8.789 -7.371 -13.484 1 98.5 17 PRO B CA 1
ATOM 1522 C C . PRO B 1 17 ? 8.766 -8.375 -14.641 1 98.5 17 PRO B C 1
ATOM 1524 O O . PRO B 1 17 ? 8.805 -7.977 -15.805 1 98.5 17 PRO B O 1
ATOM 1527 N N . GLU B 1 18 ? 8.664 -9.602 -14.305 1 98.56 18 GLU B N 1
ATOM 1528 C CA . GLU B 1 18 ? 8.609 -10.68 -15.289 1 98.56 18 GLU B CA 1
ATOM 1529 C C . GLU B 1 18 ? 7.184 -11.203 -15.445 1 98.56 18 GLU B C 1
ATOM 1531 O O . GLU B 1 18 ? 6.633 -11.812 -14.516 1 98.56 18 GLU B O 1
ATOM 1536 N N . SER B 1 19 ? 6.707 -11.031 -16.594 1 98.06 19 SER B N 1
ATOM 1537 C CA . SER B 1 19 ? 5.348 -11.492 -16.875 1 98.06 19 SER B CA 1
ATOM 1538 C C . SER B 1 19 ? 5.348 -12.898 -17.453 1 98.06 19 SER B C 1
ATOM 1540 O O . SER B 1 19 ? 6.188 -13.227 -18.297 1 98.06 19 SER B O 1
ATOM 1542 N N . ARG B 1 20 ? 4.504 -13.641 -16.969 1 97.75 20 ARG B N 1
ATOM 1543 C CA . ARG B 1 20 ? 4.285 -15.008 -17.453 1 97.75 20 ARG B CA 1
ATOM 1544 C C . ARG B 1 20 ? 2.797 -15.328 -17.516 1 97.75 20 ARG B C 1
ATOM 1546 O O . ARG B 1 20 ? 1.955 -14.453 -17.297 1 97.75 20 ARG B O 1
ATOM 1553 N N . THR B 1 21 ? 2.555 -16.547 -18.016 1 96.88 21 THR B N 1
ATOM 1554 C CA . THR B 1 21 ? 1.195 -17.062 -18.047 1 96.88 21 THR B CA 1
ATOM 1555 C C . THR B 1 21 ? 1.128 -18.422 -17.359 1 96.88 21 THR B C 1
ATOM 1557 O O . THR B 1 21 ? 2.02 -19.266 -17.531 1 96.88 21 THR B O 1
ATOM 1560 N N . THR B 1 22 ? 0.104 -18.578 -16.516 1 95.75 22 THR B N 1
ATOM 1561 C CA . THR B 1 22 ? -0.092 -19.875 -15.883 1 95.75 22 THR B CA 1
ATOM 1562 C C . THR B 1 22 ? -0.553 -20.906 -16.906 1 95.75 22 THR B C 1
ATOM 1564 O O . THR B 1 22 ? -0.797 -20.578 -18.062 1 95.75 22 THR B O 1
ATOM 1567 N N . ARG B 1 23 ? -0.622 -22.125 -16.562 1 94.31 23 ARG B N 1
ATOM 1568 C CA . ARG B 1 23 ? -1.063 -23.219 -17.438 1 94.31 23 ARG B CA 1
ATOM 1569 C C . ARG B 1 23 ? -2.498 -23 -17.906 1 94.31 23 ARG B C 1
ATOM 1571 O O . ARG B 1 23 ? -2.861 -23.391 -19.016 1 94.31 23 ARG B O 1
ATOM 1578 N N . ASN B 1 24 ? -3.309 -22.359 -17.062 1 94.81 24 ASN B N 1
ATOM 1579 C CA . ASN B 1 24 ? -4.711 -22.109 -17.375 1 94.81 24 ASN B CA 1
ATOM 1580 C C . ASN B 1 24 ? -4.895 -20.828 -18.172 1 94.81 24 ASN B C 1
ATOM 1582 O O . ASN B 1 24 ? -6.02 -20.375 -18.391 1 94.81 24 ASN B O 1
ATOM 1586 N N . GLY B 1 25 ? -3.721 -20.125 -18.484 1 96.25 25 GLY B N 1
ATOM 1587 C CA . GLY B 1 25 ? -3.785 -18.953 -19.328 1 96.25 25 GLY B CA 1
ATOM 1588 C C . GLY B 1 25 ? -3.889 -17.641 -18.562 1 96.25 25 GLY B C 1
ATOM 1589 O O . GLY B 1 25 ? -4.031 -16.578 -19.141 1 96.25 25 GLY B O 1
ATOM 1590 N N . ASP B 1 26 ? -3.9 -17.75 -17.25 1 96.62 26 ASP B N 1
ATOM 1591 C CA . ASP B 1 26 ? -4.016 -16.547 -16.453 1 96.62 26 ASP B CA 1
ATOM 1592 C C . ASP B 1 26 ? -2.678 -15.805 -16.375 1 96.62 26 ASP B C 1
ATOM 1594 O O . ASP B 1 26 ? -1.627 -16.438 -16.234 1 96.62 26 ASP B O 1
ATOM 1598 N N . PRO B 1 27 ? -2.764 -14.477 -16.484 1 98 27 PRO B N 1
ATOM 1599 C CA . PRO B 1 27 ? -1.528 -13.711 -16.328 1 98 27 PRO B CA 1
ATOM 1600 C C . PRO B 1 27 ? -0.897 -13.883 -14.953 1 98 27 PRO B C 1
ATOM 1602 O O . PRO B 1 27 ? -1.611 -14.016 -13.953 1 98 27 PRO B O 1
ATOM 1605 N N . LEU B 1 28 ? 0.341 -13.867 -14.906 1 98.25 28 LEU B N 1
ATOM 1606 C CA . LEU B 1 28 ? 1.184 -13.938 -13.719 1 98.25 28 LEU B CA 1
ATOM 1607 C C . LEU B 1 28 ? 2.381 -13 -13.844 1 98.25 28 LEU B C 1
ATOM 1609 O O . LEU B 1 28 ? 2.98 -12.898 -14.914 1 98.25 28 LEU B O 1
ATOM 1613 N N . VAL B 1 29 ? 2.75 -12.297 -12.773 1 98.62 29 VAL B N 1
ATOM 1614 C CA . VAL B 1 29 ? 3.955 -11.469 -12.781 1 98.62 29 VAL B CA 1
ATOM 1615 C C . VAL B 1 29 ? 4.773 -11.734 -11.523 1 98.62 29 VAL B C 1
ATOM 1617 O O . VAL B 1 29 ? 4.215 -11.906 -10.438 1 98.62 29 VAL B O 1
ATOM 1620 N N . ASN B 1 30 ? 6.016 -11.836 -11.672 1 98.31 30 ASN B N 1
ATOM 1621 C CA . ASN B 1 30 ? 6.973 -11.945 -10.57 1 98.31 30 ASN B CA 1
ATOM 1622 C C . ASN B 1 30 ? 7.941 -10.766 -10.555 1 98.31 30 ASN B C 1
ATOM 1624 O O . ASN B 1 30 ? 8.414 -10.328 -11.602 1 98.31 30 ASN B O 1
ATOM 1628 N N . PHE B 1 31 ? 8.25 -10.289 -9.398 1 98.12 31 PHE B N 1
ATOM 1629 C CA . PHE B 1 31 ? 9.289 -9.281 -9.242 1 98.12 31 PHE B CA 1
ATOM 1630 C C . PHE B 1 31 ? 9.836 -9.289 -7.816 1 98.12 31 PHE B C 1
ATOM 1632 O O . PHE B 1 31 ? 9.281 -9.953 -6.938 1 98.12 31 PHE B O 1
ATOM 1639 N N . ARG B 1 32 ? 10.898 -8.68 -7.676 1 98.06 32 ARG B N 1
ATOM 1640 C CA . ARG B 1 32 ? 11.562 -8.625 -6.375 1 98.06 32 ARG B CA 1
ATOM 1641 C C . ARG B 1 32 ? 11.578 -7.207 -5.82 1 98.06 32 ARG B C 1
ATOM 1643 O O . ARG B 1 32 ? 11.781 -6.246 -6.566 1 98.06 32 ARG B O 1
ATOM 1650 N N . VAL B 1 33 ? 11.383 -7.098 -4.555 1 98.12 33 VAL B N 1
ATOM 1651 C CA . VAL B 1 33 ? 11.352 -5.812 -3.865 1 98.12 33 VAL B CA 1
ATOM 1652 C C . VAL B 1 33 ? 12.453 -5.762 -2.809 1 98.12 33 VAL B C 1
ATOM 1654 O O . VAL B 1 33 ? 12.57 -6.672 -1.983 1 98.12 33 VAL B O 1
ATOM 1657 N N . ALA B 1 34 ? 13.258 -4.742 -2.861 1 98 34 ALA B N 1
ATOM 1658 C CA . ALA B 1 34 ? 14.258 -4.477 -1.83 1 98 34 ALA B CA 1
ATOM 1659 C C . ALA B 1 34 ? 13.672 -3.633 -0.701 1 98 34 ALA B C 1
ATOM 1661 O O . ALA B 1 34 ? 13.188 -2.521 -0.934 1 98 34 ALA B O 1
ATOM 1662 N N . VAL B 1 35 ? 13.641 -4.121 0.471 1 96.19 35 VAL B N 1
ATOM 1663 C C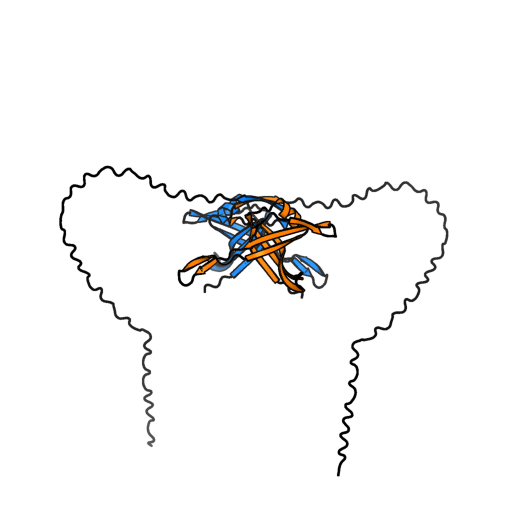A . VAL B 1 35 ? 13.164 -3.412 1.654 1 96.19 35 VAL B CA 1
ATOM 1664 C C . VAL B 1 35 ? 14.344 -3.072 2.562 1 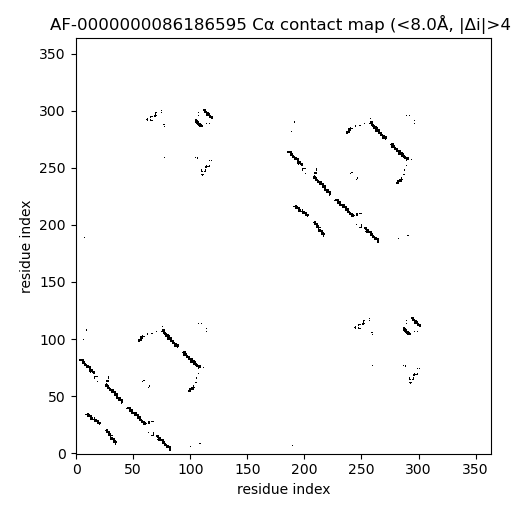96.19 35 VAL B C 1
ATOM 1666 O O . VAL B 1 35 ? 15.078 -3.965 2.992 1 96.19 35 VAL B O 1
ATOM 1669 N N . ASN B 1 36 ? 14.461 -1.779 2.859 1 91.38 36 ASN B N 1
ATOM 1670 C CA . ASN B 1 36 ? 15.562 -1.296 3.684 1 91.38 36 ASN B CA 1
ATOM 1671 C C . ASN B 1 36 ? 15.086 -0.878 5.07 1 91.38 36 ASN B C 1
ATOM 1673 O O . ASN B 1 36 ? 14.633 0.251 5.262 1 91.38 36 ASN B O 1
ATOM 1677 N N . PRO B 1 37 ? 15.234 -1.732 5.973 1 83.62 37 PRO B N 1
ATOM 1678 C CA . PRO B 1 37 ? 14.82 -1.329 7.316 1 83.62 37 PRO B CA 1
ATOM 1679 C C . PRO B 1 37 ? 15.766 -0.308 7.945 1 83.62 37 PRO B C 1
ATOM 1681 O O . PRO B 1 37 ? 16.984 -0.354 7.707 1 83.62 37 PRO B O 1
ATOM 1684 N N . ARG B 1 38 ? 15.133 0.713 8.562 1 80.06 38 ARG B N 1
ATOM 1685 C CA . ARG B 1 38 ? 15.945 1.656 9.32 1 80.06 38 ARG B CA 1
ATOM 1686 C C . ARG B 1 38 ? 15.742 1.477 10.82 1 80.06 38 ARG B C 1
ATOM 1688 O O . ARG B 1 38 ? 14.664 1.082 11.258 1 80.06 38 ARG B O 1
ATOM 1695 N N . TYR B 1 39 ? 16.891 1.498 11.555 1 76.69 39 TYR B N 1
ATOM 1696 C CA . TYR B 1 39 ? 16.766 1.44 13.008 1 76.69 39 TYR B CA 1
ATOM 1697 C C . TYR B 1 39 ? 17.562 2.557 13.672 1 76.69 39 TYR B C 1
ATOM 1699 O O . TYR B 1 39 ? 18.531 3.055 13.102 1 76.69 39 TYR B O 1
ATOM 1707 N N . LYS B 1 40 ? 16.984 3.023 14.711 1 77.81 40 LYS B N 1
ATOM 1708 C CA . LYS B 1 40 ? 17.672 4.043 15.5 1 77.81 40 LYS B CA 1
ATOM 1709 C C . LYS B 1 40 ? 18.75 3.426 16.391 1 77.81 40 LYS B C 1
ATOM 1711 O O . LYS B 1 40 ? 18.453 2.537 17.188 1 77.81 40 LYS B O 1
ATOM 1716 N N . ASP B 1 41 ? 19.891 3.854 16.141 1 79.25 41 ASP B N 1
ATOM 1717 C CA . ASP B 1 41 ? 20.984 3.426 17.016 1 79.25 41 ASP B CA 1
ATOM 1718 C C . ASP B 1 41 ? 20.828 3.986 18.422 1 79.25 41 ASP B C 1
ATOM 1720 O O . ASP B 1 41 ? 20.797 5.203 18.609 1 79.25 41 ASP B O 1
ATOM 1724 N N . ASN B 1 42 ? 20.672 3.115 19.344 1 77.25 42 ASN B N 1
ATOM 1725 C CA . ASN B 1 42 ? 20.438 3.531 20.719 1 77.25 42 ASN B CA 1
ATOM 1726 C C . ASN B 1 42 ? 21.625 4.328 21.266 1 77.25 42 ASN B C 1
ATOM 1728 O O . ASN B 1 42 ? 21.453 5.164 22.156 1 77.25 42 ASN B O 1
ATOM 1732 N N . ARG B 1 43 ? 22.797 4.043 20.875 1 80.62 43 ARG B N 1
ATOM 1733 C CA . ARG B 1 43 ? 24 4.676 21.391 1 80.62 43 ARG B CA 1
ATOM 1734 C C . ARG B 1 43 ? 24.172 6.074 20.812 1 80.62 43 ARG B C 1
ATOM 1736 O O . ARG B 1 43 ? 24.438 7.027 21.562 1 80.62 43 ARG B O 1
ATOM 1743 N N . THR B 1 44 ? 23.875 6.266 19.547 1 82.62 44 THR B N 1
ATOM 1744 C CA . THR B 1 44 ? 24.172 7.527 18.875 1 82.62 44 THR B CA 1
ATOM 1745 C C . THR B 1 44 ? 22.891 8.312 18.625 1 82.62 44 THR B C 1
ATOM 1747 O O . THR B 1 44 ? 22.938 9.523 18.359 1 82.62 44 THR B O 1
ATOM 1750 N N . GLY B 1 45 ? 21.75 7.621 18.781 1 82.62 45 GLY B N 1
ATOM 1751 C CA . GLY B 1 45 ? 20.469 8.25 18.484 1 82.62 45 GLY B CA 1
ATOM 1752 C C . GLY B 1 45 ? 20.234 8.469 17 1 82.62 45 GLY B C 1
ATOM 1753 O O . GLY B 1 45 ? 19.219 9.062 16.609 1 82.62 45 GLY B O 1
ATOM 1754 N N . GLU B 1 46 ? 21.266 8.016 16.219 1 81.69 46 GLU B N 1
ATOM 1755 C CA . GLU B 1 46 ? 21.172 8.227 14.781 1 81.69 46 GLU B CA 1
ATOM 1756 C C . GLU B 1 46 ? 20.469 7.062 14.094 1 81.69 46 GLU B C 1
ATOM 1758 O O . GLU B 1 46 ? 20.547 5.922 14.555 1 81.69 46 GLU B O 1
ATOM 1763 N N . TRP B 1 47 ? 19.719 7.402 13.094 1 81.62 47 TRP B N 1
ATOM 1764 C CA . TRP B 1 47 ? 19.094 6.375 12.273 1 81.62 47 TRP B CA 1
ATOM 1765 C C . TRP B 1 47 ? 20.125 5.68 11.391 1 81.62 47 TRP B C 1
ATOM 1767 O O . TRP B 1 47 ? 20.938 6.34 10.75 1 81.62 47 TRP B O 1
ATOM 1777 N N . LYS B 1 48 ? 20.156 4.348 11.602 1 82 48 LYS B N 1
ATOM 1778 C CA . LYS B 1 48 ? 21.062 3.539 10.797 1 82 48 LYS B CA 1
ATOM 1779 C C . LYS B 1 48 ? 20.312 2.588 9.883 1 82 48 LYS B C 1
ATOM 1781 O O . LYS B 1 48 ? 19.203 2.141 10.219 1 82 48 LYS B O 1
ATOM 1786 N N . ASP B 1 49 ? 20.969 2.354 8.758 1 81.75 49 ASP B N 1
ATOM 1787 C CA . ASP B 1 49 ? 20.391 1.423 7.793 1 81.75 49 ASP B CA 1
ATOM 1788 C C . ASP B 1 49 ? 20.688 -0.023 8.18 1 81.75 49 ASP B C 1
ATOM 1790 O O . ASP B 1 49 ? 21.828 -0.363 8.477 1 81.75 49 ASP B O 1
ATOM 1794 N N . GLY B 1 50 ? 19.625 -0.804 8.297 1 83.19 50 GLY B N 1
ATOM 1795 C CA . GLY B 1 50 ? 19.812 -2.236 8.469 1 83.19 50 GLY B CA 1
ATOM 1796 C C . GLY B 1 50 ? 20.109 -2.953 7.164 1 83.19 50 GLY B C 1
ATOM 1797 O O . GLY B 1 50 ? 20.359 -2.314 6.137 1 83.19 50 GLY B O 1
ATOM 1798 N N . THR B 1 51 ? 20.266 -4.289 7.258 1 89.62 51 THR B N 1
ATOM 1799 C CA . THR B 1 51 ? 20.5 -5.121 6.082 1 89.62 51 THR B CA 1
ATOM 1800 C C . THR B 1 51 ? 19.266 -5.129 5.184 1 89.62 51 THR B C 1
ATOM 1802 O O . THR B 1 51 ? 18.141 -5.32 5.66 1 89.62 51 THR B O 1
ATOM 1805 N N . THR B 1 52 ? 19.516 -4.898 3.949 1 92.38 52 THR B N 1
ATOM 1806 C CA . THR B 1 52 ? 18.438 -4.941 2.969 1 92.38 52 THR B CA 1
ATOM 1807 C C . THR B 1 52 ? 17.844 -6.344 2.879 1 92.38 52 THR B C 1
ATOM 1809 O O . THR B 1 52 ? 18.578 -7.332 2.82 1 92.38 52 THR B O 1
ATOM 1812 N N . GLU B 1 53 ? 16.531 -6.43 2.941 1 93.69 53 GLU B N 1
ATOM 1813 C CA . GLU B 1 53 ? 15.789 -7.668 2.711 1 93.69 53 GLU B CA 1
ATOM 1814 C C . GLU B 1 53 ? 15.133 -7.672 1.333 1 93.69 53 GLU B C 1
ATOM 1816 O O . GLU B 1 53 ? 14.578 -6.664 0.902 1 93.69 53 GLU B O 1
ATOM 1821 N N . TYR B 1 54 ? 15.289 -8.82 0.711 1 95.12 54 TYR B N 1
ATOM 1822 C CA . TYR B 1 54 ? 14.672 -8.953 -0.604 1 95.12 54 TYR B CA 1
ATOM 1823 C C . TYR B 1 54 ? 13.492 -9.914 -0.557 1 95.12 54 TYR B C 1
ATOM 1825 O O . TYR B 1 54 ? 13.609 -11.031 -0.038 1 95.12 54 TYR B O 1
ATOM 1833 N N . TYR B 1 55 ? 12.375 -9.484 -1.085 1 95.88 55 TYR B N 1
ATOM 1834 C CA . TYR B 1 55 ? 11.172 -10.312 -1.123 1 95.88 55 TYR B CA 1
ATOM 1835 C C . TYR B 1 55 ? 10.75 -10.594 -2.559 1 95.88 55 TYR B C 1
ATOM 1837 O O . TYR B 1 55 ? 10.68 -9.672 -3.383 1 95.88 55 TYR B O 1
ATOM 1845 N N . ARG B 1 56 ? 10.477 -11.82 -2.832 1 97.12 56 ARG B N 1
ATOM 1846 C CA . ARG B 1 56 ? 9.812 -12.156 -4.086 1 97.12 56 ARG B CA 1
ATOM 1847 C C . ARG B 1 56 ? 8.312 -11.945 -3.99 1 97.12 56 ARG B C 1
ATOM 1849 O O . ARG B 1 56 ? 7.676 -12.383 -3.029 1 97.12 56 ARG B O 1
ATOM 1856 N N . VAL B 1 57 ? 7.766 -11.305 -4.984 1 98.31 57 VAL B N 1
ATOM 1857 C CA . VAL B 1 57 ? 6.336 -11.023 -5.031 1 98.31 57 VAL B CA 1
ATOM 1858 C C . VAL B 1 57 ? 5.727 -11.648 -6.285 1 98.31 57 VAL B C 1
ATOM 1860 O O . VAL B 1 57 ? 6.273 -11.508 -7.383 1 98.31 57 VAL B O 1
ATOM 1863 N N . THR B 1 58 ? 4.656 -12.312 -6.109 1 98.31 58 THR B N 1
ATOM 1864 C CA . THR B 1 58 ? 3.879 -12.867 -7.207 1 98.31 58 THR B CA 1
ATOM 1865 C C . THR B 1 58 ? 2.463 -12.305 -7.211 1 98.31 58 THR B C 1
ATOM 1867 O O . THR B 1 58 ? 1.832 -12.188 -6.156 1 98.31 58 THR B O 1
ATOM 1870 N N . ALA B 1 59 ? 2.006 -11.914 -8.328 1 98.62 59 ALA B N 1
ATOM 1871 C CA . ALA B 1 59 ? 0.632 -11.453 -8.508 1 98.62 59 ALA B CA 1
ATOM 1872 C C . ALA B 1 59 ? -0.031 -12.156 -9.688 1 98.62 59 ALA B C 1
ATOM 1874 O O . ALA B 1 59 ? 0.646 -12.562 -10.633 1 98.62 59 ALA B O 1
ATOM 1875 N N . PHE B 1 60 ? -1.326 -12.219 -9.664 1 98.06 60 PHE B N 1
ATOM 1876 C CA . PHE B 1 60 ? -2.057 -12.992 -10.664 1 98.06 60 PHE B CA 1
ATOM 1877 C C . PHE B 1 60 ? -3.15 -12.141 -11.305 1 98.06 60 PHE B C 1
ATOM 1879 O O . PHE B 1 60 ? -3.527 -11.102 -10.773 1 98.06 60 PHE B O 1
ATOM 1886 N N . ARG B 1 61 ? -3.506 -12.523 -12.531 1 97.25 61 ARG B N 1
ATOM 1887 C CA . ARG B 1 61 ? -4.711 -12.047 -13.203 1 97.25 61 ARG B CA 1
ATOM 1888 C C . ARG B 1 61 ? -4.664 -10.539 -13.406 1 97.25 61 ARG B C 1
ATOM 1890 O O . ARG B 1 61 ? -3.711 -10.016 -13.977 1 97.25 61 ARG B O 1
ATOM 1897 N N . ARG B 1 62 ? -5.684 -9.914 -13.031 1 96.94 62 ARG B N 1
ATOM 1898 C CA . ARG B 1 62 ? -5.809 -8.492 -13.328 1 96.94 62 ARG B CA 1
ATOM 1899 C C . ARG B 1 62 ? -4.668 -7.699 -12.695 1 96.94 62 ARG B C 1
ATOM 1901 O O . ARG B 1 62 ? -4.125 -6.785 -13.32 1 96.94 62 ARG B O 1
ATOM 1908 N N . LEU B 1 63 ? -4.398 -8.047 -11.477 1 98.25 63 LEU B N 1
ATOM 1909 C CA . LEU B 1 63 ? -3.307 -7.352 -10.805 1 98.25 63 LEU B CA 1
ATOM 1910 C C . LEU B 1 63 ? -1.99 -7.559 -11.539 1 98.25 63 LEU B C 1
ATOM 1912 O O . LEU B 1 63 ? -1.193 -6.625 -11.672 1 98.25 63 LEU B O 1
ATOM 1916 N N . ALA B 1 64 ? -1.78 -8.75 -11.969 1 98.62 64 ALA B N 1
ATOM 1917 C CA . ALA B 1 64 ? -0.565 -9.039 -12.727 1 98.62 64 ALA B CA 1
ATOM 1918 C C . ALA B 1 64 ? -0.48 -8.18 -13.977 1 98.62 64 ALA B C 1
ATOM 1920 O O . ALA B 1 64 ? 0.562 -7.578 -14.258 1 98.62 64 ALA B O 1
ATOM 1921 N N . THR B 1 65 ? -1.495 -8.102 -14.719 1 97.94 65 THR B N 1
ATOM 1922 C CA . THR B 1 65 ? -1.545 -7.324 -15.945 1 97.94 65 THR B CA 1
ATOM 1923 C C . THR B 1 65 ? -1.293 -5.844 -15.664 1 97.94 65 THR B C 1
ATOM 1925 O O . THR B 1 65 ? -0.504 -5.199 -16.359 1 97.94 65 THR B O 1
ATOM 1928 N N . ASN B 1 66 ? -1.954 -5.34 -14.688 1 98.44 66 ASN B N 1
ATOM 1929 C CA . ASN B 1 66 ? -1.814 -3.928 -14.344 1 98.44 66 ASN B CA 1
ATOM 1930 C C . ASN B 1 66 ? -0.404 -3.605 -13.852 1 98.44 66 ASN B C 1
ATOM 1932 O O . ASN B 1 66 ? 0.124 -2.529 -14.133 1 98.44 66 ASN B O 1
ATOM 1936 N N . ILE B 1 67 ? 0.194 -4.492 -13.062 1 98.62 67 ILE B N 1
ATOM 1937 C CA . ILE B 1 67 ? 1.564 -4.309 -12.594 1 98.62 67 ILE B CA 1
ATOM 1938 C C . ILE B 1 67 ? 2.512 -4.246 -13.789 1 98.62 67 ILE B C 1
ATOM 1940 O O . ILE B 1 67 ? 3.371 -3.367 -13.867 1 98.62 67 ILE B O 1
ATOM 1944 N N . ASP B 1 68 ? 2.311 -5.133 -14.664 1 98.12 68 ASP B N 1
ATOM 1945 C CA . ASP B 1 68 ? 3.164 -5.199 -15.844 1 98.12 68 ASP B CA 1
ATOM 1946 C C . ASP B 1 68 ? 3.135 -3.885 -16.625 1 98.12 68 ASP B C 1
ATOM 19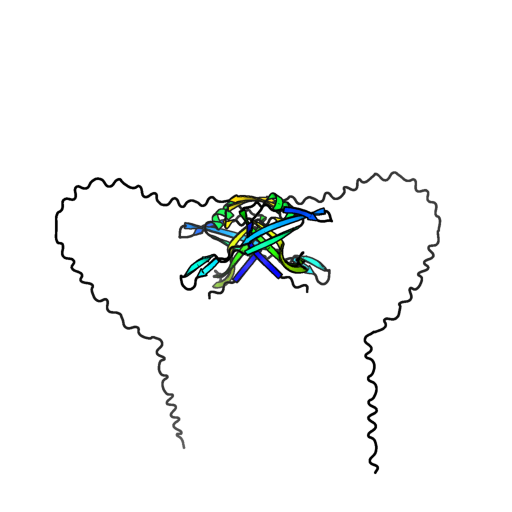48 O O . ASP B 1 68 ? 4.152 -3.461 -17.172 1 98.12 68 ASP B O 1
ATOM 1952 N N . ARG B 1 69 ? 2.088 -3.252 -16.594 1 97.81 69 ARG B N 1
ATOM 1953 C CA . ARG B 1 69 ? 1.896 -2.029 -17.359 1 97.81 69 ARG B CA 1
ATOM 1954 C C . ARG B 1 69 ? 2.293 -0.801 -16.547 1 97.81 69 ARG B C 1
ATOM 1956 O O . ARG B 1 69 ? 2.34 0.311 -17.078 1 97.81 69 ARG B O 1
ATOM 1963 N N . SER B 1 70 ? 2.578 -0.973 -15.336 1 98.62 70 SER B N 1
ATOM 1964 C CA . SER B 1 70 ? 2.695 0.203 -14.477 1 98.62 70 SER B CA 1
ATOM 1965 C C . SER B 1 70 ? 4.062 0.261 -13.805 1 98.62 70 SER B C 1
ATOM 1967 O O . SER B 1 70 ? 4.68 1.326 -13.734 1 98.62 70 SER B O 1
ATOM 1969 N N . VAL B 1 71 ? 4.523 -0.862 -13.289 1 98.56 71 VAL B N 1
ATOM 1970 C CA . VAL B 1 71 ? 5.656 -0.895 -12.375 1 98.56 71 VAL B CA 1
ATOM 1971 C C . VAL B 1 71 ? 6.949 -1.096 -13.156 1 98.56 71 VAL B C 1
ATOM 1973 O O . VAL B 1 71 ? 7.02 -1.946 -14.047 1 98.56 71 VAL B O 1
ATOM 1976 N N . ARG B 1 72 ? 7.945 -0.341 -12.805 1 98.31 72 ARG B N 1
ATOM 1977 C CA . ARG B 1 72 ? 9.258 -0.426 -13.445 1 98.31 72 ARG B CA 1
ATOM 1978 C C . ARG B 1 72 ? 10.367 -0.559 -12.406 1 98.31 72 ARG B C 1
ATOM 1980 O O . ARG B 1 72 ? 10.156 -0.254 -11.234 1 98.31 72 ARG B O 1
ATOM 1987 N N . LYS B 1 73 ? 11.484 -0.981 -12.891 1 98.12 73 LYS B N 1
ATOM 1988 C CA . LYS B 1 73 ? 12.672 -1.092 -12.047 1 98.12 73 LYS B CA 1
ATOM 1989 C C . LYS B 1 73 ? 12.969 0.229 -11.344 1 98.12 73 LYS B C 1
ATOM 1991 O O . LYS B 1 73 ? 12.906 1.295 -11.953 1 98.12 73 LYS B O 1
ATOM 1996 N N . GLY B 1 74 ? 13.25 0.141 -10.039 1 97.19 74 GLY B N 1
ATOM 1997 C CA . GLY B 1 74 ? 13.695 1.299 -9.281 1 97.19 74 GLY B CA 1
ATOM 1998 C C . GLY B 1 74 ? 12.562 2.043 -8.609 1 97.19 74 GLY B C 1
ATOM 1999 O O . GLY B 1 74 ? 12.797 2.873 -7.727 1 97.19 74 GLY B O 1
ATOM 2000 N N . GLU B 1 75 ? 11.383 1.769 -9.047 1 97.5 75 GLU B N 1
ATOM 2001 C CA . GLU B 1 75 ? 10.227 2.461 -8.469 1 97.5 75 GLU B CA 1
ATOM 2002 C C . GLU B 1 75 ? 9.844 1.86 -7.121 1 97.5 75 GLU B C 1
ATOM 2004 O O . GLU B 1 75 ? 9.938 0.648 -6.926 1 97.5 75 GLU B O 1
ATOM 2009 N N . GLN B 1 76 ? 9.492 2.699 -6.168 1 97.38 76 GLN B N 1
ATOM 2010 C CA . GLN B 1 76 ? 9.062 2.24 -4.852 1 97.38 76 GLN B CA 1
ATOM 2011 C C . GLN B 1 76 ? 7.602 1.801 -4.871 1 97.38 76 GLN B C 1
ATOM 2013 O O . GLN B 1 76 ? 6.746 2.504 -5.41 1 97.38 76 GLN B O 1
ATOM 2018 N N . VAL B 1 77 ? 7.316 0.653 -4.273 1 98.56 77 VAL B N 1
ATOM 2019 C CA . VAL B 1 77 ? 5.961 0.112 -4.27 1 98.56 77 VAL B CA 1
ATOM 2020 C C . VAL B 1 77 ? 5.586 -0.331 -2.855 1 98.56 77 VAL B C 1
ATOM 2022 O O . VAL B 1 77 ? 6.461 -0.563 -2.02 1 98.56 77 VAL B O 1
ATOM 2025 N N . MET B 1 78 ? 4.285 -0.392 -2.629 1 98.56 78 MET B N 1
ATOM 2026 C CA . MET B 1 78 ? 3.652 -1.048 -1.487 1 98.56 78 MET B CA 1
ATOM 2027 C C . MET B 1 78 ? 3.037 -2.381 -1.898 1 98.56 78 MET B C 1
ATOM 2029 O O . MET B 1 78 ? 2.395 -2.477 -2.945 1 98.56 78 MET B O 1
ATOM 2033 N N . VAL B 1 79 ? 3.275 -3.375 -1.086 1 98.69 79 VAL B N 1
ATOM 2034 C CA . VAL B 1 79 ? 2.732 -4.699 -1.368 1 98.69 79 VAL B CA 1
ATOM 2035 C C . VAL B 1 79 ? 2.041 -5.254 -0.124 1 98.69 79 VAL B C 1
ATOM 2037 O O . VAL B 1 79 ? 2.609 -5.23 0.971 1 98.69 79 VAL B O 1
ATOM 2040 N N . VAL B 1 80 ? 0.79 -5.637 -0.24 1 98.06 80 VAL B N 1
ATOM 2041 C CA . VAL B 1 80 ? 0.066 -6.414 0.763 1 98.06 80 VAL B CA 1
ATOM 2042 C C . VAL B 1 80 ? -0.284 -7.789 0.199 1 98.06 80 VAL B C 1
ATOM 2044 O O . VAL B 1 80 ? -0.802 -7.895 -0.915 1 98.06 80 VAL B O 1
ATOM 2047 N N . GLY B 1 81 ? 0.046 -8.828 0.999 1 97.94 81 GLY B N 1
ATOM 2048 C CA . GLY B 1 81 ? -0.257 -10.164 0.504 1 97.94 81 GLY B CA 1
ATOM 2049 C C . GLY B 1 81 ? -0.023 -11.25 1.536 1 97.94 81 GLY B C 1
ATOM 2050 O O . GLY B 1 81 ? 0.303 -10.961 2.688 1 97.94 81 GLY B O 1
ATOM 2051 N N . ARG B 1 82 ? -0.293 -12.445 1.105 1 96.81 82 ARG B N 1
ATOM 2052 C CA . ARG B 1 82 ? -0.047 -13.602 1.962 1 96.81 82 ARG B CA 1
ATOM 2053 C C . ARG B 1 82 ? 1.36 -14.148 1.75 1 96.81 82 ARG B C 1
ATOM 2055 O O . ARG B 1 82 ? 1.874 -14.141 0.63 1 96.81 82 ARG B O 1
ATOM 2062 N N . VAL B 1 83 ? 1.911 -14.641 2.852 1 95.56 83 VAL B N 1
ATOM 2063 C CA . VAL B 1 83 ? 3.25 -15.219 2.801 1 95.56 83 VAL B CA 1
ATOM 2064 C C . VAL B 1 83 ? 3.154 -16.719 2.504 1 95.56 83 VAL B C 1
ATOM 2066 O O . VAL B 1 83 ? 2.381 -17.438 3.141 1 95.56 83 VAL B O 1
ATOM 2069 N N . GLU B 1 84 ? 3.846 -17.094 1.556 1 93.69 84 GLU B N 1
ATOM 2070 C CA . GLU B 1 84 ? 3.971 -18.516 1.223 1 93.69 84 GLU B CA 1
ATOM 2071 C C . GLU B 1 84 ? 5.426 -18.953 1.269 1 93.69 84 GLU B C 1
ATOM 2073 O O . GLU B 1 84 ? 6.328 -18.203 0.892 1 93.69 84 GLU B O 1
ATOM 2078 N N . THR B 1 85 ? 5.586 -20.125 1.868 1 89.81 85 THR B N 1
ATOM 2079 C CA . THR B 1 85 ? 6.914 -20.734 1.868 1 89.81 85 THR B CA 1
ATOM 2080 C C . THR B 1 85 ? 7.012 -21.812 0.798 1 89.81 85 THR B C 1
ATOM 2082 O O . THR B 1 85 ? 6.168 -22.719 0.73 1 89.81 85 THR B O 1
ATOM 2085 N N . ASN B 1 86 ? 7.898 -21.547 -0.043 1 84.56 86 ASN B N 1
ATOM 2086 C CA . ASN B 1 86 ? 8.188 -22.547 -1.061 1 84.56 86 ASN B CA 1
ATOM 2087 C C . ASN B 1 86 ? 9.438 -23.344 -0.713 1 84.56 86 ASN B C 1
ATOM 2089 O O . ASN B 1 86 ? 10.477 -22.781 -0.369 1 84.56 86 ASN B O 1
ATOM 2093 N N . THR B 1 87 ? 9.234 -24.625 -0.743 1 87.44 87 THR B N 1
ATOM 2094 C CA . THR B 1 87 ? 10.359 -25.516 -0.477 1 87.44 87 THR B CA 1
ATOM 2095 C C . THR B 1 87 ? 10.719 -26.328 -1.724 1 87.44 87 THR B C 1
ATOM 2097 O O . THR B 1 87 ? 9.836 -26.766 -2.465 1 87.44 87 THR B O 1
ATOM 2100 N N . TRP B 1 88 ? 12.008 -26.328 -1.984 1 82.81 88 TRP B N 1
ATOM 2101 C CA . TRP B 1 88 ? 12.453 -27.141 -3.111 1 82.81 88 TRP B CA 1
ATOM 2102 C C . TRP B 1 88 ? 13.781 -27.828 -2.799 1 82.81 88 TRP B C 1
ATOM 2104 O O . TRP B 1 88 ? 14.453 -27.469 -1.828 1 82.81 88 TRP B O 1
ATOM 2114 N N . THR B 1 89 ? 13.945 -28.922 -3.504 1 86.94 89 THR B N 1
ATOM 2115 C CA . THR B 1 89 ? 15.195 -29.656 -3.371 1 86.94 89 THR B CA 1
ATOM 2116 C C . THR B 1 89 ? 16.219 -29.188 -4.406 1 86.94 89 THR B C 1
ATOM 2118 O O . THR B 1 89 ? 15.953 -29.25 -5.609 1 86.94 89 THR B O 1
ATOM 2121 N N . GLY B 1 90 ? 17.281 -28.625 -3.898 1 83.44 90 GLY B N 1
ATOM 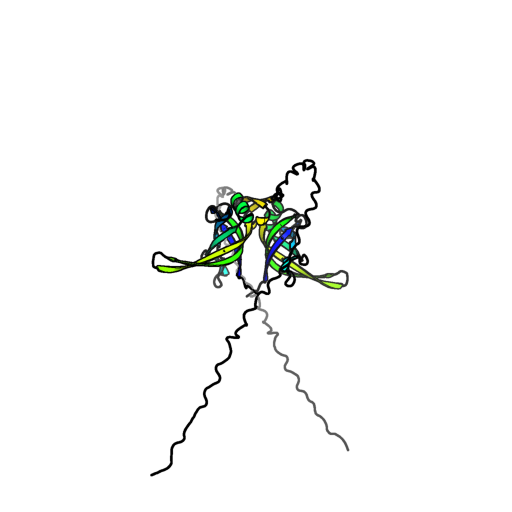2122 C CA . GLY B 1 90 ? 18.344 -28.156 -4.773 1 83.44 90 GLY B CA 1
ATOM 2123 C C . GLY B 1 90 ? 19.078 -29.281 -5.48 1 83.44 90 GLY B C 1
ATOM 2124 O O . GLY B 1 90 ? 18.859 -30.469 -5.18 1 83.44 90 GLY B O 1
ATOM 2125 N N . ASN B 1 91 ? 19.797 -28.906 -6.555 1 86 91 ASN B N 1
ATOM 2126 C CA . ASN B 1 91 ? 20.641 -29.859 -7.27 1 86 91 ASN B CA 1
ATOM 2127 C C . ASN B 1 91 ? 21.594 -30.578 -6.324 1 86 91 ASN B C 1
ATOM 2129 O O . ASN B 1 91 ? 22.031 -31.688 -6.609 1 86 91 ASN B O 1
ATOM 2133 N N . ASP B 1 92 ? 21.891 -29.938 -5.258 1 85.81 92 ASP B N 1
ATOM 2134 C CA . ASP B 1 92 ? 22.812 -30.516 -4.277 1 85.81 92 ASP B CA 1
ATOM 2135 C C . ASP B 1 92 ? 22.094 -31.484 -3.35 1 85.81 92 ASP B C 1
ATOM 2137 O O . ASP B 1 92 ? 22.719 -32.094 -2.477 1 85.81 92 ASP B O 1
ATOM 2141 N N . GLY B 1 93 ? 20.812 -31.719 -3.615 1 85 93 GLY B N 1
ATOM 2142 C CA . GLY B 1 93 ? 20.016 -32.594 -2.766 1 85 93 GLY B CA 1
ATOM 2143 C C . GLY B 1 93 ? 19.5 -31.891 -1.52 1 85 93 GLY B C 1
ATOM 2144 O O . GLY B 1 93 ? 18.734 -32.469 -0.748 1 85 93 GLY B O 1
ATOM 2145 N N . GLY B 1 94 ? 19.953 -30.703 -1.315 1 83.62 94 GLY B N 1
ATOM 2146 C CA . GLY B 1 94 ? 19.531 -29.969 -0.131 1 83.62 94 GLY B CA 1
ATOM 2147 C C . GLY B 1 94 ? 18.172 -29.312 -0.282 1 83.62 94 GLY B C 1
ATOM 2148 O O . GLY B 1 94 ? 17.766 -28.984 -1.395 1 83.62 94 GLY B O 1
ATOM 2149 N N . GLN B 1 95 ? 17.453 -29.297 0.843 1 87.88 95 GLN B N 1
ATOM 2150 C CA . GLN B 1 95 ? 16.156 -28.625 0.879 1 87.88 95 GLN B CA 1
ATOM 2151 C C . GLN B 1 95 ? 16.312 -27.109 1.044 1 87.88 95 GLN B C 1
ATOM 2153 O O . GLN B 1 95 ? 17 -26.656 1.962 1 87.88 95 GLN B O 1
ATOM 2158 N N . HIS B 1 96 ? 15.836 -26.453 -0.008 1 85.06 96 HIS B N 1
ATOM 2159 C CA . HIS B 1 96 ? 15.852 -24.984 0.061 1 85.06 96 HIS B CA 1
ATOM 2160 C C . HIS B 1 96 ? 14.438 -24.438 0.229 1 85.06 96 HIS B C 1
ATOM 2162 O O . HIS B 1 96 ? 13.461 -25.078 -0.151 1 85.06 96 HIS B O 1
ATOM 2168 N N . SER B 1 97 ? 14.383 -23.438 1.158 1 85.69 97 SER B N 1
ATOM 2169 C CA . SER B 1 97 ? 13.102 -22.766 1.352 1 85.69 97 SER B CA 1
ATOM 2170 C C . SER B 1 97 ? 13.219 -21.266 1.061 1 85.69 97 SER B C 1
ATOM 2172 O O . SER B 1 97 ? 14.25 -20.656 1.343 1 85.69 97 SER B O 1
ATOM 2174 N N . SER B 1 98 ? 12.219 -20.797 0.279 1 87.38 98 SER B N 1
ATOM 2175 C CA . SER B 1 98 ? 12.172 -19.359 0.039 1 87.38 98 SER B CA 1
ATOM 2176 C C . SER B 1 98 ? 10.797 -18.797 0.363 1 87.38 98 SER B C 1
ATOM 2178 O O . SER B 1 98 ? 9.781 -19.484 0.227 1 87.38 98 SER B O 1
ATOM 2180 N N . MET B 1 99 ? 10.82 -17.656 0.925 1 90.81 99 MET B N 1
ATOM 2181 C CA . MET B 1 99 ? 9.57 -16.953 1.2 1 90.81 99 MET B CA 1
ATOM 2182 C C . MET B 1 99 ? 9.133 -16.125 -0.009 1 90.81 99 MET B C 1
ATOM 2184 O O . MET B 1 99 ? 9.969 -15.516 -0.683 1 90.81 99 MET B O 1
ATOM 2188 N N . GLN B 1 100 ? 7.875 -16.312 -0.208 1 94.88 100 GLN B N 1
ATOM 2189 C CA . GLN B 1 100 ? 7.277 -15.516 -1.27 1 94.88 100 GLN B CA 1
ATOM 2190 C C . GLN B 1 100 ? 5.996 -14.836 -0.794 1 94.88 100 GLN B C 1
ATOM 2192 O O . GLN B 1 100 ? 5.293 -15.359 0.068 1 94.88 100 GLN B O 1
ATOM 2197 N N . ILE B 1 101 ? 5.805 -13.68 -1.376 1 97.5 101 ILE B N 1
ATOM 2198 C CA . ILE B 1 101 ? 4.559 -12.969 -1.104 1 97.5 101 ILE B CA 1
ATOM 2199 C C . ILE B 1 101 ? 3.615 -13.109 -2.295 1 97.5 101 ILE B C 1
ATOM 2201 O O . ILE B 1 101 ? 3.955 -12.719 -3.416 1 97.5 101 ILE B O 1
ATOM 2205 N N . VAL B 1 102 ? 2.525 -13.695 -2.068 1 97.88 102 VAL B N 1
ATOM 2206 C CA . VAL B 1 102 ? 1.452 -13.641 -3.057 1 97.88 102 VAL B CA 1
ATOM 2207 C C . VAL B 1 102 ? 0.594 -12.398 -2.826 1 97.88 102 VAL B C 1
ATOM 2209 O O . VAL B 1 102 ? -0.174 -12.344 -1.862 1 97.88 102 VAL B O 1
ATOM 2212 N N . ALA B 1 103 ? 0.672 -11.5 -3.732 1 98.56 103 ALA B N 1
ATOM 2213 C CA . ALA B 1 103 ? 0.146 -10.156 -3.521 1 98.56 103 ALA B CA 1
ATOM 2214 C C . ALA B 1 103 ? -1.369 -10.125 -3.701 1 98.56 103 ALA B C 1
ATOM 2216 O O . ALA B 1 103 ? -1.898 -10.695 -4.656 1 98.56 103 ALA B O 1
ATOM 2217 N N . SER B 1 104 ? -2.043 -9.469 -2.814 1 97.19 104 SER B N 1
ATOM 2218 C CA . SER B 1 104 ? -3.445 -9.094 -2.955 1 97.19 104 SER B CA 1
ATOM 2219 C C . SER B 1 104 ? -3.586 -7.672 -3.484 1 97.19 104 SER B C 1
ATOM 2221 O O . SER B 1 104 ? -4.496 -7.379 -4.262 1 97.19 104 SER B O 1
ATOM 2223 N N . TYR B 1 105 ? -2.693 -6.734 -3.057 1 97.81 105 TYR B N 1
ATOM 2224 C CA . TYR B 1 105 ? -2.666 -5.332 -3.459 1 97.81 105 TYR B CA 1
ATOM 2225 C C . TYR B 1 105 ? -1.238 -4.867 -3.713 1 97.81 105 TYR B C 1
ATOM 2227 O O . TYR B 1 105 ? -0.318 -5.238 -2.98 1 97.81 105 TYR B O 1
ATOM 2235 N N . VAL B 1 106 ? -1.053 -4.105 -4.691 1 98.69 106 VAL B N 1
ATOM 2236 C CA . VAL B 1 106 ? 0.206 -3.447 -5.023 1 98.69 106 VAL B CA 1
ATOM 2237 C C . VAL B 1 106 ? -0.066 -2.025 -5.508 1 98.69 106 VAL B C 1
ATOM 2239 O O . VAL B 1 106 ? -1.014 -1.79 -6.262 1 98.69 106 VAL B O 1
ATOM 2242 N N . GLY B 1 107 ? 0.746 -1.111 -5.195 1 97.81 107 GLY B N 1
ATOM 2243 C CA . GLY B 1 107 ? 0.666 0.255 -5.688 1 97.81 107 GLY B CA 1
ATOM 2244 C C . GLY B 1 107 ? 1.983 1.002 -5.59 1 97.81 107 GLY B C 1
ATOM 2245 O O . GLY B 1 107 ? 2.854 0.634 -4.801 1 97.81 107 GLY B O 1
ATOM 2246 N N . HIS B 1 108 ? 2.121 2.002 -6.367 1 97.81 108 HIS B N 1
ATOM 2247 C CA . HIS B 1 108 ? 3.271 2.891 -6.234 1 97.81 108 HIS B CA 1
ATOM 2248 C C . HIS B 1 108 ? 3.199 3.693 -4.938 1 97.81 108 HIS B C 1
ATOM 2250 O O . HIS B 1 108 ? 2.152 4.25 -4.605 1 97.81 108 HIS B O 1
ATOM 2256 N N . ASP B 1 109 ? 4.277 3.75 -4.207 1 97.56 109 ASP B N 1
ATOM 2257 C CA . ASP B 1 109 ? 4.352 4.625 -3.043 1 97.56 109 ASP B CA 1
ATOM 2258 C C . ASP B 1 109 ? 4.523 6.086 -3.463 1 97.56 109 ASP B C 1
ATOM 2260 O O . ASP B 1 109 ? 5.523 6.445 -4.082 1 97.56 109 ASP B O 1
ATOM 2264 N N . LEU B 1 110 ? 3.705 6.957 -3.041 1 98.25 110 LEU B N 1
ATOM 2265 C CA . LEU B 1 110 ? 3.688 8.352 -3.471 1 98.25 110 LEU B CA 1
ATOM 2266 C C . LEU B 1 110 ? 4.676 9.18 -2.656 1 98.25 110 LEU B C 1
ATOM 2268 O O . LEU B 1 110 ? 4.91 10.352 -2.963 1 98.25 110 LEU B O 1
ATOM 2272 N N . MET B 1 111 ? 5.246 8.508 -1.648 1 96.69 111 MET B N 1
ATOM 2273 C CA . MET B 1 111 ? 6.312 9.203 -0.932 1 96.69 111 MET B CA 1
ATOM 2274 C C . MET B 1 111 ? 7.426 9.625 -1.885 1 96.69 111 MET B C 1
ATOM 2276 O O . MET B 1 111 ? 8.055 10.664 -1.696 1 96.69 111 MET B O 1
ATOM 2280 N N . MET B 1 112 ? 7.582 8.852 -2.887 1 95.19 112 MET B N 1
ATOM 2281 C CA . MET B 1 112 ? 8.758 9.047 -3.729 1 95.19 112 ME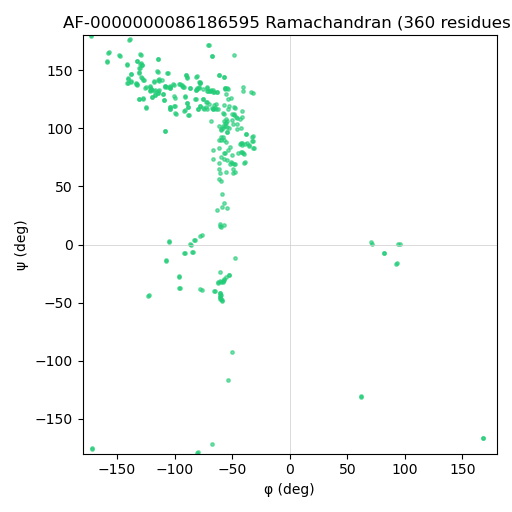T B CA 1
ATOM 2282 C C . MET B 1 112 ? 8.383 9.719 -5.043 1 95.19 112 MET B C 1
ATOM 2284 O O . MET B 1 112 ? 9.219 9.867 -5.93 1 95.19 112 MET B O 1
ATOM 2288 N N . GLY B 1 113 ? 7.133 10.078 -5.23 1 97.25 113 GLY B N 1
ATOM 2289 C CA . GLY B 1 113 ? 6.727 10.703 -6.48 1 97.25 113 GLY B CA 1
ATOM 2290 C C . GLY B 1 113 ? 5.219 10.789 -6.641 1 97.25 113 GLY B C 1
ATOM 2291 O O . GLY B 1 113 ? 4.477 10.672 -5.664 1 97.25 113 GLY B O 1
ATOM 2292 N N . THR B 1 114 ? 4.855 11.094 -7.883 1 98.19 114 THR B N 1
ATOM 2293 C CA . THR B 1 114 ? 3.443 11.242 -8.211 1 98.19 114 THR B CA 1
ATOM 2294 C C . THR B 1 114 ? 2.998 10.148 -9.18 1 98.19 114 THR B C 1
ATOM 2296 O O . THR B 1 114 ? 3.832 9.484 -9.805 1 98.19 114 THR B O 1
ATOM 2299 N N . SER B 1 115 ? 1.72 9.961 -9.18 1 97.5 115 SER B N 1
ATOM 2300 C CA . SER B 1 115 ? 1.149 8.984 -10.094 1 97.5 115 SER B CA 1
ATOM 2301 C C . SER B 1 115 ? -0.075 9.539 -10.812 1 97.5 115 SER B C 1
ATOM 2303 O O . SER B 1 115 ? -0.847 10.305 -10.234 1 97.5 115 SER B O 1
ATOM 2305 N N . LYS B 1 116 ? -0.149 9.242 -12.094 1 97.5 116 LYS B N 1
ATOM 2306 C CA . LYS B 1 116 ? -1.395 9.391 -12.844 1 97.5 116 LYS B CA 1
ATOM 2307 C C . LYS B 1 116 ? -2.117 8.055 -12.984 1 97.5 116 LYS B C 1
ATOM 2309 O O . LYS B 1 116 ? -1.671 7.176 -13.727 1 97.5 116 LYS B O 1
ATOM 2314 N N . PHE B 1 117 ? -3.229 7.98 -12.344 1 97.38 117 PHE B N 1
ATOM 2315 C CA . PHE B 1 117 ? -3.973 6.73 -12.281 1 97.38 117 PHE B CA 1
ATOM 2316 C C . PHE B 1 117 ? -5.051 6.688 -13.359 1 97.38 117 PHE B C 1
ATOM 2318 O O . PHE B 1 117 ? -5.723 7.691 -13.609 1 97.38 117 PHE B O 1
ATOM 2325 N N . THR B 1 118 ? -5.145 5.508 -13.969 1 96.88 118 THR B N 1
ATOM 2326 C CA . THR B 1 118 ? -6.195 5.234 -14.945 1 96.88 118 THR B CA 1
ATOM 2327 C C . THR B 1 118 ? -6.988 3.994 -14.555 1 96.88 118 THR B C 1
ATOM 2329 O O . THR B 1 118 ? -6.438 2.895 -14.477 1 96.88 118 THR B O 1
ATOM 2332 N N . LYS B 1 119 ? -8.234 4.191 -14.328 1 93.12 119 LYS B N 1
ATOM 2333 C CA . LYS B 1 119 ? -9.086 3.076 -13.938 1 93.12 119 LYS B CA 1
ATOM 2334 C C . LYS B 1 119 ? -9.336 2.129 -15.109 1 93.12 119 LYS B C 1
ATOM 2336 O O . LYS B 1 119 ? -9.547 2.576 -16.234 1 93.12 119 LYS B O 1
ATOM 2341 N N . GLU B 1 120 ? -9.172 0.938 -14.828 1 83.31 120 GLU B N 1
ATOM 2342 C CA . GLU B 1 120 ? -9.477 -0.056 -15.852 1 83.31 120 GLU B CA 1
ATOM 2343 C C . GLU B 1 120 ? -10.984 -0.23 -16.016 1 83.31 120 GLU B C 1
ATOM 2345 O O . GLU B 1 120 ? -11.719 -0.295 -15.023 1 83.31 120 GLU B O 1
ATOM 2350 N N . LYS B 1 121 ? -11.523 0.118 -17.234 1 64.31 121 LYS B N 1
ATOM 2351 C CA . LYS B 1 121 ? -12.93 -0.155 -17.516 1 64.31 121 LYS B CA 1
ATOM 2352 C C . LYS B 1 121 ? -13.242 -1.639 -17.359 1 64.31 121 LYS B C 1
ATOM 2354 O O . LYS B 1 121 ? -12.469 -2.496 -17.781 1 64.31 121 LYS B O 1
ATOM 2359 N N . ALA B 1 122 ? -14.047 -1.868 -16.328 1 55.34 122 ALA B N 1
ATOM 2360 C CA . ALA B 1 122 ? -14.484 -3.256 -16.203 1 55.34 122 ALA B CA 1
ATOM 2361 C C . ALA B 1 122 ? -14.602 -3.928 -17.562 1 55.34 122 ALA B C 1
ATOM 2363 O O . ALA B 1 122 ? -15.227 -3.383 -18.484 1 55.34 122 ALA B O 1
ATOM 2364 N N . GLN B 1 123 ? -13.617 -4.582 -18.031 1 48.09 123 GLN B N 1
ATOM 2365 C CA . GLN B 1 123 ? -13.961 -5.336 -19.234 1 48.09 123 GLN B CA 1
ATOM 2366 C C . GLN B 1 123 ? -15.383 -5.875 -19.156 1 48.09 123 GLN B C 1
ATOM 2368 O O . GLN B 1 123 ? -15.703 -6.68 -18.281 1 48.09 123 GLN B O 1
ATOM 2373 N N . GLN B 1 124 ? -16.328 -5.129 -19.516 1 42.19 124 GLN B N 1
ATOM 2374 C CA . GLN B 1 124 ? -17.562 -5.844 -19.797 1 42.19 124 GLN B CA 1
ATOM 2375 C C . GLN B 1 124 ? -17.297 -7.238 -20.344 1 42.19 124 GLN B C 1
ATOM 2377 O O . GLN B 1 124 ? -16.656 -7.383 -21.391 1 42.19 124 GLN B O 1
ATOM 2382 N N . ALA B 1 125 ? -17.188 -8.156 -19.422 1 44.28 125 ALA B N 1
ATOM 2383 C CA . ALA B 1 125 ? -17.266 -9.484 -20.031 1 44.28 125 ALA B CA 1
ATOM 2384 C C . ALA B 1 125 ? -18.172 -9.461 -21.266 1 44.28 125 ALA B C 1
ATOM 2386 O O . ALA B 1 125 ? -19.375 -9.195 -21.156 1 44.28 125 ALA B O 1
ATOM 2387 N N . SER B 1 126 ? -17.719 -9.094 -22.375 1 45.62 126 SER B N 1
ATOM 2388 C CA . SER B 1 126 ? -18.5 -9.453 -23.547 1 45.62 126 SER B CA 1
ATOM 2389 C C . SER B 1 126 ? -19.078 -10.859 -23.406 1 45.62 126 SER B C 1
ATOM 2391 O O . SER B 1 126 ? -18.359 -11.844 -23.547 1 45.62 126 SER B O 1
ATOM 2393 N N . GLY B 1 127 ? -20 -11.086 -22.594 1 45.59 127 GLY B N 1
ATOM 2394 C CA . GLY B 1 127 ? -20.719 -12.336 -22.703 1 45.59 127 GLY B CA 1
ATOM 2395 C C . GLY B 1 127 ? -20.859 -12.828 -24.125 1 45.59 127 GLY B C 1
ATOM 2396 O O . GLY B 1 127 ? -20.75 -12.047 -25.078 1 45.59 127 GLY B O 1
ATOM 2397 N N . PRO B 1 128 ? -20.547 -14.07 -24.391 1 47.59 128 PRO B N 1
ATOM 2398 C CA . PRO B 1 128 ? -20.859 -14.531 -25.75 1 47.59 128 PRO B CA 1
ATOM 2399 C C . PRO B 1 128 ? -22.172 -13.969 -26.297 1 47.59 128 PRO B C 1
ATOM 2401 O O . PRO B 1 128 ? -23.203 -14.109 -25.656 1 47.59 128 PRO B O 1
ATOM 2404 N N . MET B 1 129 ? -22.141 -12.977 -26.984 1 45.5 129 MET B N 1
ATOM 2405 C CA . MET B 1 129 ? -23.344 -12.688 -27.766 1 45.5 129 MET B CA 1
ATOM 2406 C C . MET B 1 129 ? -23.938 -13.961 -28.359 1 45.5 129 MET B C 1
ATOM 2408 O O . MET B 1 129 ? -23.344 -14.562 -29.266 1 45.5 129 MET B O 1
ATOM 2412 N N . LEU B 1 130 ? -24.641 -14.773 -27.672 1 44.81 130 LEU B N 1
ATOM 2413 C CA . LEU B 1 130 ? -25.469 -15.75 -28.359 1 44.81 130 LEU B CA 1
ATOM 2414 C C . LEU B 1 130 ? -26.109 -15.133 -29.609 1 44.81 130 LEU B C 1
ATOM 2416 O O . LEU B 1 130 ? -26.984 -14.266 -29.5 1 44.81 130 LEU B O 1
ATOM 2420 N N . GLU B 1 131 ? -25.438 -15.141 -30.75 1 45.94 131 GLU B N 1
ATOM 2421 C CA . GLU B 1 131 ? -26.141 -14.93 -32 1 45.94 131 GLU B CA 1
ATOM 2422 C C . GLU B 1 131 ? -27.469 -15.688 -32.031 1 45.94 131 GLU B C 1
ATOM 2424 O O . GLU B 1 131 ? -27.484 -16.922 -32 1 45.94 131 GLU B O 1
ATOM 2429 N N . THR B 1 132 ? -28.547 -15.156 -31.531 1 48.69 132 THR B N 1
ATOM 2430 C CA . THR B 1 132 ? -29.875 -15.68 -31.844 1 48.69 132 THR B CA 1
ATOM 2431 C C . THR B 1 132 ? -30 -16.016 -33.312 1 48.69 132 THR B C 1
ATOM 2433 O O . THR B 1 132 ? -29.984 -15.117 -34.188 1 48.69 132 THR B O 1
ATOM 2436 N N . VAL B 1 133 ? -29.469 -17.219 -33.812 1 48.09 133 VAL B N 1
ATOM 2437 C CA . VAL B 1 133 ? -29.859 -17.719 -35.125 1 48.09 133 VAL B CA 1
ATOM 2438 C C . VAL B 1 133 ? -31.391 -17.734 -35.25 1 48.09 133 VAL B C 1
ATOM 2440 O O . VAL B 1 133 ? -32.062 -18.234 -34.344 1 48.09 133 VAL B O 1
ATOM 2443 N N . PRO B 1 134 ? -32 -16.891 -35.969 1 45.38 134 PRO B N 1
ATOM 2444 C CA . PRO B 1 134 ? -33.438 -16.984 -36.188 1 45.38 134 PRO B CA 1
ATOM 2445 C C . PRO B 1 134 ? -33.906 -18.422 -36.438 1 45.38 134 PRO B C 1
ATOM 2447 O O . PRO B 1 134 ? -33.344 -19.094 -37.312 1 45.38 134 PRO B O 1
ATOM 2450 N N . ALA B 1 135 ? -34.469 -19.141 -35.469 1 41.25 135 ALA B N 1
ATOM 2451 C CA . ALA B 1 135 ? -35.094 -20.453 -35.594 1 41.25 135 ALA B CA 1
ATOM 2452 C C . ALA B 1 135 ? -35.969 -20.5 -36.844 1 41.25 135 ALA B C 1
ATOM 2454 O O . ALA B 1 135 ? -36.906 -19.703 -37 1 41.25 135 ALA B O 1
ATOM 2455 N N . GLY B 1 136 ? -35.438 -20.812 -38 1 42.78 136 GLY B N 1
ATOM 2456 C CA . GLY B 1 136 ? -36.281 -21.172 -39.125 1 42.78 136 GLY B CA 1
ATOM 2457 C C . GLY B 1 136 ? -37.469 -22.062 -38.75 1 42.78 136 GLY B C 1
ATOM 2458 O O . GLY B 1 136 ? -37.375 -22.812 -37.781 1 42.78 136 GLY B O 1
ATOM 2459 N N . SER B 1 137 ? -38.719 -21.766 -39.188 1 42.25 137 SER B N 1
ATOM 2460 C CA . SER B 1 137 ? -40.031 -22.391 -39.031 1 42.25 137 SER B CA 1
ATOM 2461 C C . SER B 1 137 ? -39.969 -23.891 -39.344 1 42.25 137 SER B C 1
ATOM 2463 O O . SER B 1 137 ? -39.844 -24.281 -40.5 1 42.25 137 SER B O 1
ATOM 2465 N N . GLN B 1 138 ? -39.219 -24.75 -38.531 1 33.72 138 GLN B N 1
ATOM 2466 C CA . GLN B 1 138 ? -39.344 -26.172 -38.812 1 33.72 138 GLN B CA 1
ATOM 2467 C C . GLN B 1 138 ? -40.781 -26.641 -38.75 1 33.72 138 GLN B C 1
ATOM 2469 O O . GLN B 1 138 ? -41.531 -26.297 -37.812 1 33.72 138 GLN B O 1
ATOM 2474 N N . SER B 1 139 ? -41.375 -26.812 -39.906 1 40.06 139 SER B N 1
ATOM 2475 C CA . SER B 1 139 ? -42.594 -27.562 -40.125 1 40.06 139 SER B CA 1
ATOM 2476 C C . SER B 1 139 ? -42.562 -28.906 -39.375 1 40.06 139 SER B C 1
ATOM 2478 O O . SER B 1 139 ? -41.688 -29.734 -39.625 1 40.06 139 SER B O 1
ATOM 2480 N N . GLY B 1 140 ? -42.812 -29 -38.031 1 34.88 140 GLY B N 1
ATOM 2481 C CA . GLY B 1 140 ? -42.906 -30.062 -37.062 1 34.88 140 GLY B CA 1
ATOM 2482 C C . GLY B 1 140 ? -43.781 -31.219 -37.531 1 34.88 140 GLY B C 1
ATOM 2483 O O . GLY B 1 140 ? -45 -31.078 -37.594 1 34.88 140 GLY B O 1
ATOM 2484 N N . SER B 1 141 ? -43.281 -31.844 -38.656 1 35 141 SER B N 1
ATOM 2485 C CA . SER B 1 141 ? -44.062 -33.062 -38.875 1 35 141 SER B CA 1
ATOM 2486 C C . SER B 1 141 ? -44.094 -33.906 -37.594 1 35 141 SER B C 1
ATOM 2488 O O . SER B 1 141 ? -43.094 -34.031 -36.875 1 35 141 SER B O 1
ATOM 2490 N N . ASP B 1 142 ? -45.219 -34.156 -37.031 1 31.27 142 ASP B N 1
ATOM 2491 C CA . ASP B 1 142 ? -45.812 -34.75 -35.844 1 31.27 142 ASP B CA 1
ATOM 2492 C C . ASP B 1 142 ? -45.406 -36.219 -35.719 1 31.27 142 ASP B C 1
ATOM 2494 O O . ASP B 1 142 ? -46.031 -37 -34.969 1 31.27 142 ASP B O 1
ATOM 2498 N N . ASP B 1 143 ? -44.344 -36.75 -36.469 1 30.2 143 ASP B N 1
ATOM 2499 C CA . ASP B 1 143 ? -44.469 -38.188 -36.344 1 30.2 143 ASP B CA 1
ATOM 2500 C C . ASP B 1 143 ? -44.25 -38.656 -34.906 1 30.2 143 ASP B C 1
ATOM 2502 O O . ASP B 1 143 ? -43.312 -38.156 -34.25 1 30.2 143 ASP B O 1
ATOM 2506 N N . ASP B 1 144 ? -45.188 -39.25 -34.25 1 30.08 144 ASP B N 1
ATOM 2507 C CA . ASP B 1 144 ? -45.625 -39.781 -32.969 1 30.08 144 ASP B CA 1
ATOM 2508 C C . ASP B 1 144 ? -44.688 -40.875 -32.5 1 30.08 144 ASP B C 1
ATOM 2510 O O . ASP B 1 144 ? -45.125 -41.938 -32 1 30.08 144 ASP B O 1
ATOM 2514 N N . ARG B 1 145 ? -43.406 -41.094 -33.031 1 26.81 145 ARG B N 1
ATOM 2515 C CA . ARG B 1 145 ? -43 -42.469 -32.688 1 26.81 145 ARG B CA 1
ATOM 2516 C C . ARG B 1 145 ? -42.719 -42.594 -31.203 1 26.81 145 ARG B C 1
ATOM 2518 O O . ARG B 1 145 ? -42.125 -41.719 -30.594 1 26.81 145 ARG B O 1
ATOM 2525 N N . ASP B 1 146 ? -43.375 -43.438 -30.438 1 29.47 146 ASP B N 1
ATOM 2526 C CA . ASP B 1 146 ? -43.594 -44 -29.109 1 29.47 146 ASP B CA 1
ATOM 2527 C C . ASP B 1 146 ? -42.312 -44.594 -28.547 1 29.47 146 ASP B C 1
ATOM 2529 O O . ASP B 1 146 ? -41.969 -45.75 -28.859 1 29.47 146 ASP B O 1
ATOM 2533 N N . ALA B 1 147 ? -41.062 -44 -28.797 1 27.98 147 ALA B N 1
ATOM 2534 C CA . ALA B 1 147 ? -39.969 -44.875 -28.422 1 27.98 147 ALA B CA 1
ATOM 2535 C C . ALA B 1 147 ? -39.938 -45.094 -26.906 1 27.98 147 ALA B C 1
ATOM 2537 O O . ALA B 1 147 ? -40.125 -44.156 -26.141 1 27.98 147 ALA B O 1
ATOM 2538 N N . PRO B 1 148 ? -40.062 -46.344 -26.406 1 30.22 148 PRO B N 1
ATOM 2539 C CA . PRO B 1 148 ? -40.188 -46.844 -25.047 1 30.22 148 PRO B CA 1
ATOM 2540 C C . PRO B 1 148 ? -38.969 -46.531 -24.172 1 30.22 148 PRO B C 1
ATOM 2542 O O . PRO B 1 148 ? -37.875 -46.375 -24.688 1 30.22 148 PRO B O 1
ATOM 2545 N N . ARG B 1 149 ? -39.125 -45.719 -23.094 1 25.27 149 ARG B N 1
ATOM 2546 C CA . ARG B 1 149 ? -38.25 -45.188 -22.078 1 25.27 149 ARG B CA 1
ATOM 2547 C C . ARG B 1 149 ? -37.625 -46.312 -21.25 1 25.27 149 ARG B C 1
ATOM 2549 O O . ARG B 1 149 ? -38.281 -46.875 -20.375 1 25.27 149 ARG B O 1
ATOM 2556 N N . ASP B 1 150 ? -36.906 -47.312 -21.859 1 27.09 150 ASP B N 1
ATOM 2557 C CA . ASP B 1 150 ? -36.438 -48.344 -20.969 1 27.09 150 ASP B CA 1
ATOM 2558 C C . ASP B 1 150 ? -35.5 -47.781 -19.906 1 27.09 150 ASP B C 1
ATOM 2560 O O . ASP B 1 150 ? -34.469 -47.219 -20.219 1 27.09 150 ASP B O 1
ATOM 2564 N N . ASP B 1 151 ? -36 -47.344 -18.734 1 26 151 ASP B N 1
ATOM 2565 C CA . ASP B 1 151 ? -35.406 -46.75 -17.531 1 26 151 ASP B CA 1
ATOM 2566 C C . ASP B 1 151 ? -34.438 -47.75 -16.859 1 26 151 ASP B C 1
ATOM 2568 O O . ASP B 1 151 ? -34.188 -47.625 -15.664 1 26 151 ASP B O 1
ATOM 2572 N N . ARG B 1 152 ? -33.75 -48.688 -17.5 1 25.88 152 ARG B N 1
ATOM 2573 C CA . ARG B 1 152 ? -33.125 -49.688 -16.609 1 25.88 152 ARG B CA 1
ATOM 2574 C C . ARG B 1 152 ? -32.031 -49.062 -15.75 1 25.88 152 ARG B C 1
ATOM 2576 O O . ARG B 1 152 ? -31 -48.656 -16.25 1 25.88 152 ARG B O 1
ATOM 2583 N N . PHE B 1 153 ? -32.344 -48.25 -14.695 1 28.06 153 PHE B N 1
ATOM 2584 C CA . PHE B 1 153 ? -31.391 -47.656 -13.75 1 28.06 153 PHE B CA 1
ATOM 2585 C C . PHE B 1 153 ? -30.609 -48.75 -13.016 1 28.06 153 PHE B C 1
ATOM 2587 O O . PHE B 1 153 ? -31.172 -49.469 -12.195 1 28.06 153 PHE B O 1
ATOM 2594 N N . ASP B 1 154 ? -29.641 -49.406 -13.664 1 26.16 154 ASP B N 1
ATOM 2595 C CA . ASP B 1 154 ? -28.828 -50.438 -13.023 1 26.16 154 ASP B CA 1
ATOM 2596 C C . ASP B 1 154 ? -28.234 -49.938 -11.703 1 26.16 154 ASP B C 1
ATOM 2598 O O . ASP B 1 154 ? -27.906 -48.75 -11.57 1 26.16 154 ASP B O 1
ATOM 2602 N N . GLY B 1 155 ? -28.453 -50.688 -10.516 1 28.8 155 GLY B N 1
ATOM 2603 C CA . GLY B 1 155 ? -28.203 -50.75 -9.086 1 28.8 155 GLY B CA 1
ATOM 2604 C C . GLY B 1 155 ? -26.734 -50.719 -8.734 1 28.8 155 GLY B C 1
ATOM 2605 O O . GLY B 1 155 ? -25.969 -51.594 -9.102 1 28.8 155 GLY B O 1
ATOM 2606 N N . VAL B 1 156 ? -26.031 -49.562 -8.836 1 27.22 156 VAL B N 1
ATOM 2607 C CA . VAL B 1 156 ? -24.625 -49.469 -8.484 1 27.22 156 VAL B CA 1
ATOM 2608 C C . VAL B 1 156 ? -24.422 -49.938 -7.047 1 27.22 156 VAL B C 1
ATOM 2610 O O . VAL B 1 156 ? -25.109 -49.5 -6.133 1 27.22 156 VAL B O 1
ATOM 2613 N N . ASP B 1 157 ? -23.891 -51.125 -6.828 1 29.69 157 ASP B N 1
ATOM 2614 C CA . ASP B 1 157 ? -23.453 -51.812 -5.621 1 29.69 157 ASP B CA 1
ATOM 2615 C C . ASP B 1 157 ? -22.484 -50.938 -4.812 1 29.69 157 ASP B C 1
ATOM 2617 O O . ASP B 1 157 ? -21.5 -50.438 -5.348 1 29.69 157 ASP B O 1
ATOM 2621 N N . THR B 1 158 ? -22.953 -50.281 -3.771 1 31.47 158 THR B N 1
ATOM 2622 C CA . THR B 1 158 ? -22.25 -49.469 -2.791 1 31.47 158 THR B CA 1
ATOM 2623 C C . THR B 1 158 ? -21.172 -50.281 -2.078 1 31.47 158 THR B C 1
ATOM 2625 O O . THR B 1 158 ? -21.484 -51.281 -1.457 1 31.47 158 THR B O 1
ATOM 2628 N N . PRO B 1 159 ? -19.922 -50.281 -2.557 1 33.72 159 PRO B N 1
ATOM 2629 C CA . PRO B 1 159 ? -18.906 -51.094 -1.857 1 33.72 159 PRO B CA 1
ATOM 2630 C C . PRO B 1 159 ? -18.797 -50.75 -0.375 1 33.72 159 PRO B C 1
ATOM 2632 O O . PRO B 1 159 ? -19.141 -49.625 0.025 1 33.72 159 PRO B O 1
ATOM 2635 N N . PRO B 1 160 ? -18.844 -51.688 0.532 1 34.41 160 PRO B N 1
ATOM 2636 C CA . PRO B 1 160 ? -18.859 -51.562 1.99 1 34.41 160 PRO B CA 1
ATOM 2637 C C . PRO B 1 160 ? -17.688 -50.719 2.512 1 34.41 160 PRO B C 1
ATOM 2639 O O . PRO B 1 160 ? -16.641 -50.656 1.867 1 34.41 160 PRO B O 1
ATOM 2642 N N . ASN B 1 161 ? -17.922 -49.594 3.139 1 32.78 161 ASN B N 1
ATOM 2643 C CA . ASN B 1 161 ? -17.047 -48.688 3.852 1 32.78 161 ASN B CA 1
ATOM 2644 C C . ASN B 1 161 ? -16.188 -49.406 4.895 1 32.78 161 ASN B C 1
ATOM 2646 O O . ASN B 1 161 ? -16.719 -49.875 5.91 1 32.78 161 ASN B O 1
ATOM 2650 N N . HIS B 1 162 ? -15.258 -50.156 4.453 1 34.81 162 HIS B N 1
ATOM 2651 C CA . HIS B 1 162 ? -14.336 -50.781 5.395 1 34.81 162 HIS B CA 1
ATOM 2652 C C . HIS B 1 162 ? -13.688 -49.75 6.309 1 34.81 162 HIS B C 1
ATOM 2654 O O . HIS B 1 162 ? -13.008 -48.812 5.832 1 34.81 162 HIS B O 1
ATOM 2660 N N . ASP B 1 163 ? -14.227 -49.562 7.535 1 36.12 163 ASP B N 1
ATOM 2661 C CA . ASP B 1 163 ? -13.719 -48.719 8.609 1 36.12 163 ASP B CA 1
ATOM 2662 C C . ASP B 1 163 ? -12.25 -49.031 8.906 1 36.12 163 ASP B C 1
ATOM 2664 O O . ASP B 1 163 ? -11.93 -50.125 9.367 1 36.12 163 ASP B O 1
ATOM 2668 N N . PRO B 1 164 ? -11.32 -48.469 8.188 1 32.72 164 PRO B N 1
ATOM 2669 C CA . PRO B 1 164 ? -9.906 -48.844 8.273 1 32.72 164 PRO B CA 1
ATOM 2670 C C . PRO B 1 164 ? -9.359 -48.75 9.695 1 32.72 164 PRO B C 1
ATOM 2672 O O . PRO B 1 164 ? -8.195 -49.062 9.938 1 32.72 164 PRO B O 1
ATOM 2675 N N . TRP B 1 165 ? -9.969 -47.844 10.484 1 35.09 165 TRP B N 1
ATOM 2676 C CA . TRP B 1 165 ? -9.258 -47.562 11.727 1 35.09 165 TRP B CA 1
ATOM 2677 C C . TRP B 1 165 ? -9.445 -48.688 12.734 1 35.09 165 TRP B C 1
ATOM 2679 O O . TRP B 1 165 ? -9.211 -48.5 13.93 1 35.09 165 TRP B O 1
ATOM 2689 N N . ALA B 1 166 ? -10.047 -49.812 12.344 1 37.78 166 ALA B N 1
ATOM 2690 C CA . ALA B 1 166 ? -10.156 -50.812 13.391 1 37.78 166 ALA B CA 1
ATOM 2691 C C . ALA B 1 166 ? -8.781 -51.25 13.898 1 37.78 166 ALA B C 1
ATOM 2693 O O . ALA B 1 166 ? -7.941 -51.688 13.117 1 37.78 166 ALA B O 1
ATOM 2694 N N . ARG B 1 167 ? -8.453 -50.656 15.102 1 35.72 167 ARG B N 1
ATOM 2695 C CA . ARG B 1 167 ? -7.242 -50.906 15.883 1 35.72 167 ARG B CA 1
ATOM 2696 C C . ARG B 1 167 ? -6.984 -52.375 16.016 1 35.72 167 ARG B C 1
ATOM 2698 O O . ARG B 1 167 ? -7.879 -53.156 16.406 1 35.72 167 ARG B O 1
ATOM 2705 N N . PRO B 1 168 ? -5.965 -52.906 15.383 1 33.91 168 PRO B N 1
ATOM 2706 C CA . PRO B 1 168 ? -5.668 -54.312 15.578 1 33.91 168 PRO B CA 1
ATOM 2707 C C . PRO B 1 168 ? -5.469 -54.688 17.047 1 33.91 168 PRO B C 1
ATOM 2709 O O . PRO B 1 168 ? -4.93 -53.875 17.812 1 33.91 168 PRO B O 1
ATOM 2712 N N . ALA B 1 169 ? -6.406 -55.406 17.641 1 33.69 169 ALA B N 1
ATOM 2713 C CA . ALA B 1 169 ? -6.328 -55.906 19.016 1 33.69 169 ALA B CA 1
ATOM 2714 C C . ALA B 1 169 ? -4.965 -56.531 19.297 1 33.69 169 ALA B C 1
ATOM 2716 O O . ALA B 1 169 ? -4.465 -57.312 18.5 1 33.69 169 ALA B O 1
ATOM 2717 N N . GLY B 1 170 ? -4.074 -55.781 20.062 1 31.06 170 GLY B N 1
ATOM 2718 C CA . GLY B 1 170 ? -2.752 -56.125 20.578 1 31.06 170 GLY B CA 1
ATOM 2719 C C . GLY B 1 170 ? -2.656 -57.5 21.156 1 31.06 170 GLY B C 1
ATOM 2720 O O . GLY B 1 170 ? -3.561 -57.969 21.875 1 31.06 170 GLY B O 1
ATOM 2721 N N . ALA B 1 171 ? -1.985 -58.406 20.484 1 32.41 171 ALA B N 1
ATOM 2722 C CA . ALA B 1 171 ? -1.603 -59.75 20.859 1 32.41 171 ALA B CA 1
ATOM 2723 C C . ALA B 1 171 ? -1.025 -59.812 22.266 1 32.41 171 ALA B C 1
ATOM 2725 O O . ALA B 1 171 ? -0.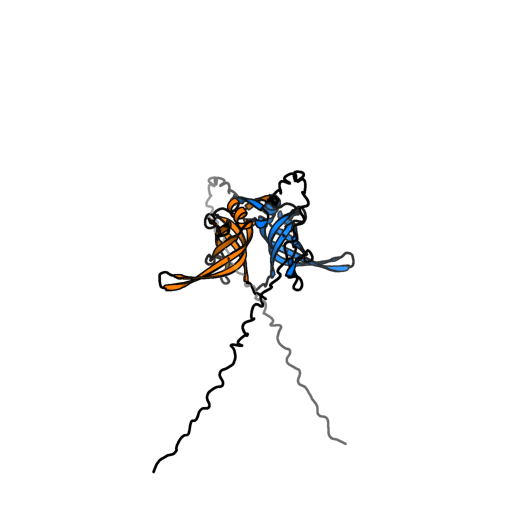247 -58.906 22.656 1 32.41 171 ALA B O 1
ATOM 2726 N N . GLY B 1 172 ? -1.748 -60.406 23.281 1 31.77 172 GLY B N 1
ATOM 2727 C CA . GLY B 1 172 ? -1.479 -60.781 24.656 1 31.77 172 GLY B CA 1
ATOM 2728 C C . GLY B 1 172 ? -0.109 -61.406 24.859 1 31.77 172 GLY B C 1
ATOM 2729 O O . GLY B 1 172 ? 0.336 -62.188 24.031 1 31.77 172 GLY B O 1
ATOM 2730 N N . ASP B 1 173 ? 0.829 -60.719 25.516 1 30.44 173 ASP B N 1
ATOM 2731 C CA . ASP B 1 173 ? 2.172 -61 26 1 30.44 173 ASP B CA 1
ATOM 2732 C C . ASP B 1 173 ? 2.182 -62.312 26.797 1 30.44 173 ASP B C 1
ATOM 2734 O O . ASP B 1 173 ? 1.519 -62.406 27.828 1 30.44 173 ASP B O 1
ATOM 2738 N N . SER B 1 174 ? 2.146 -63.531 26.203 1 31.67 174 SER B N 1
ATOM 2739 C CA . SER B 1 174 ? 2.303 -64.812 26.906 1 31.67 174 SER B CA 1
ATOM 2740 C C . SER B 1 174 ? 3.648 -64.875 27.625 1 31.67 174 SER B C 1
ATOM 2742 O O . SER B 1 174 ? 4.441 -65.75 27.375 1 31.67 174 SER B O 1
ATOM 2744 N N . GLY B 1 175 ? 4.203 -63.938 28.328 1 28.16 175 GLY B N 1
ATOM 2745 C CA . GLY B 1 175 ? 5.496 -64.125 28.953 1 28.16 175 GLY B CA 1
ATOM 2746 C C . GLY B 1 175 ? 5.488 -65.312 29.953 1 28.16 175 GLY B C 1
ATOM 2747 O O . GLY B 1 175 ? 4.98 -65.188 31.062 1 28.16 175 GLY B O 1
ATOM 2748 N N . GLU B 1 176 ? 5.109 -66.562 29.672 1 30.08 176 GLU B N 1
ATOM 2749 C CA . GLU B 1 176 ? 5.246 -67.562 30.672 1 30.08 176 GLU B CA 1
ATOM 2750 C C . GLU B 1 176 ? 6.703 -67.75 31.078 1 30.08 176 GLU B C 1
ATOM 2752 O O . GLU B 1 176 ? 7.551 -68.125 30.234 1 30.08 176 GLU B O 1
ATOM 2757 N N . LEU B 1 177 ? 7.242 -66.938 31.984 1 28.67 177 LEU B N 1
ATOM 2758 C CA . LEU B 1 177 ? 8.531 -67.188 32.625 1 28.67 177 LEU B CA 1
ATOM 2759 C C . LEU B 1 177 ? 8.555 -68.562 33.312 1 28.67 177 LEU B C 1
ATOM 2761 O O . LEU B 1 177 ? 7.789 -68.75 34.25 1 28.67 177 LEU B O 1
ATOM 2765 N N . GLU B 1 178 ? 8.734 -69.688 32.656 1 29.08 178 GLU B N 1
ATOM 2766 C CA . GLU B 1 178 ? 9.039 -71 33.281 1 29.08 178 GLU B CA 1
ATOM 2767 C C . GLU B 1 178 ? 10.273 -70.875 34.156 1 29.08 178 GLU B C 1
ATOM 2769 O O . GLU B 1 178 ? 11.352 -70.5 33.719 1 29.08 178 GLU B O 1
ATOM 2774 N N . GLN B 1 179 ? 10.094 -70.5 35.469 1 29.89 179 GLN B N 1
ATOM 2775 C CA . GLN B 1 179 ? 11.086 -70.688 36.531 1 29.89 179 GLN B CA 1
ATOM 2776 C C . GLN B 1 179 ? 11.57 -72.125 36.594 1 29.89 179 GLN B C 1
ATOM 2778 O O . GLN B 1 179 ? 10.828 -73 37 1 29.89 179 GLN B O 1
ATOM 2783 N N . ARG B 1 180 ? 12.297 -72.688 35.719 1 25.91 180 ARG B N 1
ATOM 2784 C CA . ARG B 1 180 ? 12.914 -74 35.75 1 25.91 180 ARG B CA 1
ATOM 2785 C C . ARG B 1 180 ? 13.68 -74.188 37.062 1 25.91 180 ARG B C 1
ATOM 2787 O O . ARG B 1 180 ? 13.57 -75.25 37.688 1 25.91 180 ARG B O 1
ATOM 2794 N N . ALA B 1 181 ? 14.961 -73.875 37.125 1 29.91 181 ALA B N 1
ATOM 2795 C CA . ALA B 1 181 ? 15.93 -74.938 37.5 1 29.91 181 ALA B CA 1
ATOM 2796 C C . ALA B 1 181 ? 15.742 -75.375 38.938 1 29.91 181 ALA B C 1
ATOM 2798 O O . ALA B 1 181 ? 15.18 -74.625 39.75 1 29.91 181 ALA B O 1
ATOM 2799 N N . GLY B 1 182 ? 16.922 -76.312 39.281 1 29.55 182 GLY B N 1
ATOM 2800 C CA . GLY B 1 182 ? 17.797 -77 40.219 1 29.55 182 GLY B CA 1
ATOM 2801 C C . GLY B 1 182 ? 18.328 -76.062 41.312 1 29.55 182 GLY B C 1
ATOM 2802 O O . GLY B 1 182 ? 18.453 -74.875 41.125 1 29.55 182 GLY B O 1
#

pLDDT: mean 72.97, std 28.66, range [22.12, 98.69]

Nearest PDB structures (foldseek):
  7f5y-assembly1_B-2  TM=9.280E-01  e=3.681E-15  Mycobacterium tuberculosis H37Rv
  1x3e-assembly1_B-2  TM=9.412E-01  e=2.291E-14  Mycolicibacterium smegmatis
  7f5z-assembly1_B-2  TM=9.443E-01  e=3.376E-14  Mycobacterium tuberculosis H37Rv
  3eiv-assembly3_C  TM=9.392E-01  e=4.084E-13  Streptomyces coelicolor
  1x3f-assembly1_B-2  TM=9.279E-01  e=6.361E-13  Mycolicibacterium smegmatis

InterPro domains:
  IPR000424 Primosome PriB/single-strand DNA-binding [PF00436] (6-106)
  IPR000424 Primosome PriB/single-strand DNA-binding [PS50935] (1-110)
  IPR000424 Primosome PriB/single-strand DNA-binding [cd04496] (7-109)
  IPR011344 Single-stranded DNA-binding protein [MF_00984] (4-113)
  IPR011344 Single-stranded DNA-binding protein [PTHR10302] (6-104)
  IPR011344 Single-stranded DNA-binding protein [TIGR00621] (6-148)
  IPR012340 Nucleic acid-binding, OB-fold [G3DSA:2.40.50.140] (1-119)
  IPR012340 Nucleic acid-binding, OB-fold [SSF50249] (6-162)